Protein AF-A0A372BUH5-F1 (afdb_monomer_lite)

Sequence (187 aa):
MPCPPETGTDQNAARAELDAQACTDIGAAVALDQISIGGGPAGEFPPGCYSSSGAMTITANTTVTLRGDGVFIFRPAGALDPAAGSSVVAADGACTDNVFWTPGGGTTIGANAAFIGTVFRGTAAGLSITLGDSATLEGRALAFGSTVTTANNAITVPDACPEATGTIIVEKQTLPGGSLQSFGFTG

pLDDT: mean 89.59, std 14.49, range [44.59, 98.81]

Radius of gyration: 20.3 Å; chains: 1; bounding box: 71×33×39 Å

Structure (mmCIF, N/CA/C/O backbone):
data_AF-A0A372BUH5-F1
#
_entry.id   AF-A0A372BUH5-F1
#
loop_
_atom_site.group_PDB
_atom_site.id
_atom_site.type_symbol
_atom_site.label_atom_id
_atom_site.label_alt_id
_atom_site.label_comp_id
_atom_site.label_asym_id
_atom_site.label_entity_id
_atom_site.label_seq_id
_atom_site.pdbx_PDB_ins_code
_atom_site.Cartn_x
_atom_site.Cartn_y
_atom_site.Cartn_z
_atom_site.occupancy
_atom_site.B_iso_or_equiv
_atom_site.auth_seq_id
_atom_site.auth_comp_id
_atom_site.auth_asym_id
_atom_site.auth_atom_id
_atom_site.pdbx_PDB_model_num
ATOM 1 N N . MET A 1 1 ? 10.817 -19.003 -20.049 1.00 49.97 1 MET A N 1
ATOM 2 C CA . MET A 1 1 ? 9.656 -18.622 -20.876 1.00 49.97 1 MET A CA 1
ATOM 3 C C . MET A 1 1 ? 9.266 -17.217 -20.453 1.00 49.97 1 MET A C 1
ATOM 5 O O . MET A 1 1 ? 8.994 -17.060 -19.268 1.00 49.97 1 MET A O 1
ATOM 9 N N . PRO A 1 2 ? 9.353 -16.192 -21.319 1.00 62.31 2 PRO A N 1
ATOM 10 C CA . PRO A 1 2 ? 8.767 -14.893 -20.995 1.00 62.31 2 PRO A CA 1
ATOM 11 C C . PRO A 1 2 ? 7.271 -15.090 -20.712 1.00 62.31 2 PRO A C 1
ATOM 13 O O . PRO A 1 2 ? 6.636 -15.942 -21.335 1.00 62.31 2 PRO A O 1
ATOM 16 N N . CYS A 1 3 ? 6.738 -14.381 -19.721 1.00 60.78 3 CYS A N 1
ATOM 17 C CA . CYS A 1 3 ? 5.314 -14.413 -19.402 1.00 60.78 3 CYS A CA 1
ATOM 18 C C . CYS A 1 3 ? 4.478 -14.019 -20.636 1.00 60.78 3 CYS A C 1
ATOM 20 O O . CYS A 1 3 ? 4.940 -13.190 -21.429 1.00 60.78 3 CYS A O 1
ATOM 22 N N . PRO A 1 4 ? 3.279 -14.607 -20.827 1.00 73.25 4 PRO A N 1
ATOM 23 C CA . PRO A 1 4 ? 2.404 -14.227 -21.928 1.00 73.25 4 PRO A CA 1
ATOM 24 C C . PRO A 1 4 ? 2.141 -12.713 -21.892 1.00 73.25 4 PRO A C 1
ATOM 26 O O . PRO A 1 4 ? 1.920 -12.174 -20.798 1.00 73.25 4 PRO A O 1
ATOM 29 N N . PRO A 1 5 ? 2.202 -12.014 -23.038 1.00 68.00 5 PRO A N 1
ATOM 30 C CA . PRO A 1 5 ? 2.033 -10.563 -23.101 1.00 68.00 5 PRO A CA 1
ATOM 31 C C . PRO A 1 5 ? 0.684 -10.094 -22.538 1.00 68.00 5 PRO A C 1
ATOM 33 O O . PRO A 1 5 ? 0.599 -8.975 -22.033 1.00 68.00 5 PRO A O 1
ATOM 36 N N . GLU A 1 6 ? -0.336 -10.956 -22.551 1.00 77.06 6 GLU A N 1
ATOM 37 C CA . GLU A 1 6 ? -1.649 -10.708 -21.953 1.00 77.06 6 GLU A CA 1
ATOM 38 C C . GLU A 1 6 ? -1.546 -10.378 -20.454 1.00 77.06 6 GLU A C 1
ATOM 40 O O . GLU A 1 6 ? -2.213 -9.463 -19.989 1.00 77.06 6 GLU A O 1
ATOM 45 N N . THR A 1 7 ? -0.601 -10.985 -19.724 1.00 79.06 7 THR A N 1
ATOM 46 C CA . THR A 1 7 ? -0.398 -10.758 -18.276 1.00 79.06 7 THR A CA 1
ATOM 47 C C . THR A 1 7 ? -0.146 -9.285 -17.939 1.00 79.06 7 THR A C 1
ATOM 49 O O . THR A 1 7 ? -0.618 -8.772 -16.925 1.00 79.06 7 THR A O 1
ATOM 52 N N . GLY A 1 8 ? 0.629 -8.591 -18.778 1.00 83.19 8 GLY A N 1
ATOM 53 C CA . GLY A 1 8 ? 0.917 -7.172 -18.583 1.00 83.19 8 GLY A CA 1
ATOM 54 C C . GLY A 1 8 ? -0.291 -6.298 -18.890 1.00 83.19 8 GLY A C 1
ATOM 55 O O . GLY A 1 8 ? -0.560 -5.339 -18.168 1.00 83.19 8 GLY A O 1
ATOM 56 N N . THR A 1 9 ? -1.031 -6.651 -19.940 1.00 87.12 9 THR A N 1
ATOM 57 C CA . THR A 1 9 ? -2.282 -5.986 -20.316 1.00 87.12 9 THR A CA 1
ATOM 58 C C . THR A 1 9 ? -3.322 -6.118 -19.208 1.00 87.12 9 THR A C 1
ATOM 60 O O . THR A 1 9 ? -3.882 -5.107 -18.794 1.00 87.12 9 THR A O 1
ATOM 63 N N . ASP A 1 10 ? -3.505 -7.321 -18.666 1.00 88.94 10 ASP A N 1
ATOM 64 C CA . ASP A 1 10 ? -4.479 -7.612 -17.614 1.00 88.94 10 ASP A CA 1
ATOM 65 C C . ASP A 1 10 ? -4.137 -6.879 -16.313 1.00 88.94 10 ASP A C 1
ATOM 67 O O . ASP A 1 10 ? -5.001 -6.243 -15.712 1.00 88.94 10 ASP A O 1
ATOM 71 N N . GLN A 1 11 ? -2.859 -6.880 -15.907 1.00 91.06 11 GLN A N 1
ATOM 72 C CA . GLN A 1 11 ? -2.413 -6.115 -14.740 1.00 91.06 11 GLN A CA 1
ATOM 73 C C . GLN A 1 11 ? -2.692 -4.614 -14.913 1.00 91.06 11 GLN A C 1
ATOM 75 O O . GLN A 1 11 ? -3.145 -3.955 -13.976 1.00 91.06 11 GLN A O 1
ATOM 80 N N . ASN A 1 12 ? -2.415 -4.062 -16.098 1.00 90.12 12 ASN A N 1
ATOM 81 C CA . ASN A 1 12 ? -2.640 -2.646 -16.377 1.00 90.12 12 ASN A CA 1
ATOM 82 C C . ASN A 1 12 ? -4.136 -2.304 -16.427 1.00 90.12 12 ASN A C 1
ATOM 84 O O . ASN A 1 12 ? -4.523 -1.249 -15.931 1.00 90.12 12 ASN A O 1
ATOM 88 N N . ALA A 1 13 ? -4.969 -3.187 -16.982 1.00 91.62 13 ALA A N 1
ATOM 89 C CA . ALA A 1 13 ? -6.418 -3.022 -17.006 1.00 91.62 13 ALA A CA 1
ATOM 90 C C . ALA A 1 13 ? -7.000 -3.046 -15.585 1.00 91.62 13 ALA A C 1
ATOM 92 O O . ALA A 1 13 ? -7.688 -2.110 -15.193 1.00 91.62 13 ALA A O 1
ATOM 93 N N . ALA A 1 14 ? -6.635 -4.043 -14.773 1.00 92.62 14 ALA A N 1
ATOM 94 C CA . ALA A 1 14 ? -7.068 -4.128 -13.378 1.00 92.62 14 ALA A CA 1
ATOM 95 C C . ALA A 1 14 ? -6.643 -2.893 -12.566 1.00 92.62 14 ALA A C 1
ATOM 97 O O . ALA A 1 14 ? -7.426 -2.342 -11.793 1.00 92.62 14 ALA A O 1
ATOM 98 N N . ARG A 1 15 ? -5.413 -2.410 -12.779 1.00 94.25 15 ARG A N 1
ATOM 99 C CA . ARG A 1 15 ? -4.930 -1.171 -12.166 1.00 94.25 15 ARG A CA 1
ATOM 100 C C . ARG A 1 15 ? -5.759 0.042 -12.597 1.00 94.25 15 ARG A C 1
ATOM 102 O O . ARG A 1 15 ? -6.101 0.855 -11.746 1.00 94.25 15 ARG A O 1
ATOM 109 N N . ALA A 1 16 ? -6.086 0.160 -13.882 1.00 93.31 16 ALA A N 1
ATOM 110 C CA . ALA A 1 16 ? -6.883 1.269 -14.398 1.00 93.31 16 ALA A CA 1
ATOM 111 C C . ALA A 1 16 ? -8.296 1.306 -13.787 1.00 93.31 16 ALA A C 1
ATOM 113 O O . ALA A 1 16 ? -8.771 2.387 -13.449 1.00 93.31 16 ALA A O 1
ATOM 114 N N . GLU A 1 17 ? -8.931 0.150 -13.573 1.00 94.69 17 GLU A N 1
ATOM 115 C CA . GLU A 1 17 ? -10.240 0.059 -12.905 1.00 94.69 17 GLU A CA 1
ATOM 116 C C . GLU A 1 17 ? -10.188 0.531 -11.440 1.00 94.69 17 GLU A C 1
ATOM 118 O O . GLU A 1 17 ? -11.079 1.250 -10.975 1.00 94.69 17 GLU A O 1
ATOM 123 N N . LEU A 1 18 ? -9.119 0.185 -10.713 1.00 94.88 18 LEU A N 1
ATOM 124 C CA . LEU A 1 18 ? -8.878 0.674 -9.347 1.00 94.88 18 LEU A CA 1
ATOM 125 C C . LEU A 1 18 ? -8.574 2.183 -9.331 1.00 94.88 18 LEU A C 1
ATOM 127 O O . LEU A 1 18 ? -9.070 2.922 -8.478 1.00 94.88 18 LEU A O 1
ATOM 131 N N . ASP A 1 19 ? -7.795 2.664 -10.301 1.00 93.38 19 ASP A N 1
ATOM 132 C CA . ASP A 1 19 ? -7.439 4.078 -10.443 1.00 93.38 19 ASP A CA 1
ATOM 133 C C . ASP A 1 19 ? -8.626 4.947 -10.916 1.00 93.38 19 ASP A C 1
ATOM 135 O O . ASP A 1 19 ? -8.632 6.160 -10.696 1.00 93.38 19 ASP A O 1
ATOM 139 N N . ALA A 1 20 ? -9.665 4.347 -11.500 1.00 93.56 20 ALA A N 1
ATOM 140 C CA . ALA A 1 20 ? -10.900 5.032 -11.879 1.00 93.56 20 ALA A CA 1
ATOM 141 C C . ALA A 1 20 ? -11.854 5.277 -10.696 1.00 93.56 20 ALA A C 1
ATOM 143 O O . ALA A 1 20 ? -12.772 6.094 -10.807 1.00 93.56 20 ALA A O 1
ATOM 144 N N . GLN A 1 21 ? -11.646 4.610 -9.554 1.00 94.31 21 GLN A N 1
ATOM 145 C CA . GLN A 1 21 ? -12.500 4.792 -8.382 1.00 94.31 21 GLN A CA 1
ATOM 146 C C . GLN A 1 21 ? -12.361 6.208 -7.806 1.00 94.31 21 GLN A C 1
ATOM 148 O O . GLN A 1 21 ? -11.267 6.788 -7.750 1.00 94.31 21 GLN A O 1
ATOM 153 N N . ALA A 1 22 ? -13.489 6.760 -7.351 1.00 95.19 22 ALA A N 1
ATOM 154 C CA . ALA A 1 22 ? -13.515 8.009 -6.604 1.00 95.19 22 ALA A CA 1
ATOM 155 C C . ALA A 1 22 ? -12.947 7.772 -5.200 1.00 95.19 22 ALA A C 1
ATOM 157 O O . ALA A 1 22 ? -13.425 6.903 -4.472 1.00 95.19 22 ALA A O 1
ATOM 15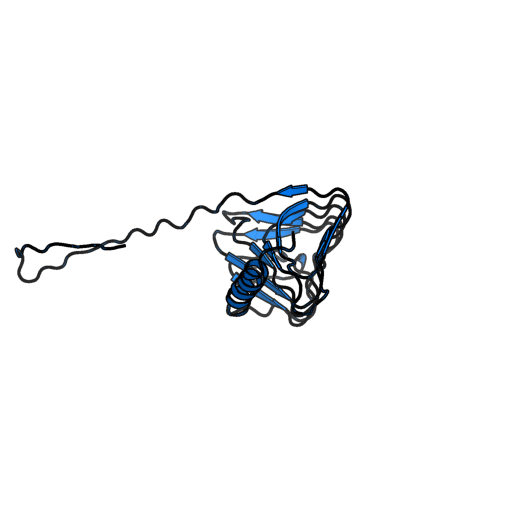8 N N . CYS A 1 23 ? -11.930 8.546 -4.823 1.00 96.38 23 CYS A N 1
ATOM 159 C CA . CYS A 1 23 ? -11.198 8.348 -3.575 1.00 96.38 23 CYS A CA 1
ATOM 160 C C . CYS A 1 23 ? -11.286 9.575 -2.679 1.00 96.38 23 CYS A C 1
ATOM 162 O O . CYS A 1 23 ? -11.339 10.713 -3.147 1.00 96.38 23 CYS A O 1
ATOM 164 N N . THR A 1 24 ? -11.267 9.320 -1.378 1.00 97.88 24 THR A N 1
ATOM 165 C CA . THR A 1 24 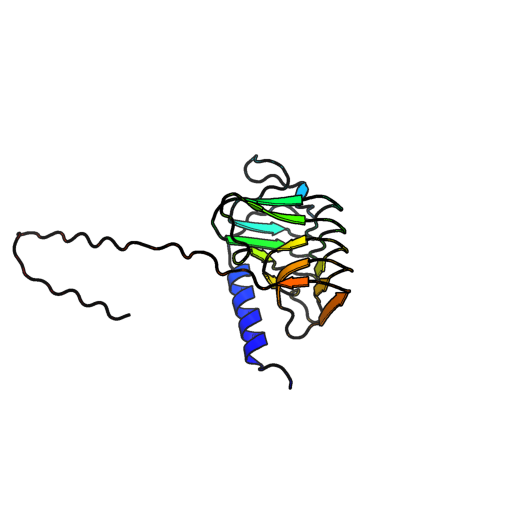? -11.114 10.349 -0.356 1.00 97.88 24 THR A CA 1
ATOM 166 C C . THR A 1 24 ? -9.647 10.767 -0.315 1.00 97.88 24 THR A C 1
ATOM 168 O O . THR A 1 24 ? -8.775 9.921 -0.111 1.00 97.88 24 THR A O 1
ATOM 171 N N . ASP A 1 25 ? -9.364 12.055 -0.515 1.00 97.38 25 ASP A N 1
ATOM 172 C CA . ASP A 1 25 ? -8.019 12.602 -0.315 1.00 97.38 25 ASP A CA 1
ATOM 173 C C . ASP A 1 25 ? -7.695 12.636 1.183 1.00 97.38 25 ASP A C 1
ATOM 175 O O . ASP A 1 25 ? -8.406 13.270 1.966 1.00 97.38 25 ASP A O 1
ATOM 179 N N . ILE A 1 26 ? -6.638 11.926 1.576 1.00 98.00 26 ILE A N 1
ATOM 180 C CA . ILE A 1 26 ? -6.169 11.840 2.963 1.00 98.00 26 ILE A CA 1
ATOM 181 C C . ILE A 1 26 ? -4.912 12.684 3.219 1.00 98.00 26 ILE A C 1
ATOM 183 O O . ILE A 1 26 ? -4.408 12.693 4.341 1.00 98.00 26 ILE A O 1
ATOM 187 N N . GLY A 1 27 ? -4.415 13.417 2.215 1.00 97.56 27 GLY A N 1
ATOM 188 C CA . GLY A 1 27 ? -3.304 14.359 2.340 1.00 97.56 27 GLY A CA 1
ATOM 189 C C . GLY A 1 27 ? -2.181 14.148 1.320 1.00 97.56 27 GLY A C 1
ATOM 190 O O . GLY A 1 27 ? -2.311 13.428 0.334 1.00 97.56 27 GLY A O 1
ATOM 191 N N . ALA A 1 28 ? -1.038 14.800 1.548 1.00 95.31 28 ALA A N 1
ATOM 192 C CA . ALA A 1 28 ? 0.126 14.692 0.665 1.00 95.31 28 ALA A CA 1
ATOM 193 C C . ALA A 1 28 ? 0.997 13.475 1.002 1.00 95.31 28 ALA A C 1
ATOM 195 O O . ALA A 1 28 ? 0.825 12.407 0.422 1.00 95.31 28 ALA A O 1
ATOM 196 N N . ALA A 1 29 ? 1.925 13.616 1.946 1.00 96.44 29 ALA A N 1
ATOM 197 C CA . ALA A 1 29 ? 2.659 12.490 2.511 1.00 96.44 29 ALA A CA 1
ATOM 198 C C . ALA A 1 29 ? 2.000 12.097 3.833 1.00 96.44 29 ALA A C 1
ATOM 200 O O . ALA A 1 29 ? 1.863 12.943 4.718 1.00 96.44 29 ALA A O 1
ATOM 201 N N . VAL A 1 30 ? 1.570 10.843 3.951 1.00 98.19 30 VAL A N 1
ATOM 202 C CA . VAL A 1 30 ? 0.749 10.390 5.080 1.00 98.19 30 VAL A CA 1
ATOM 203 C C . VAL A 1 30 ? 1.320 9.131 5.719 1.00 98.19 30 VAL A C 1
ATOM 205 O O . VAL A 1 30 ? 1.759 8.210 5.030 1.00 98.19 30 VAL A O 1
ATOM 208 N N . ALA A 1 31 ? 1.278 9.089 7.048 1.00 98.56 31 ALA A N 1
ATOM 209 C CA . ALA A 1 31 ? 1.426 7.865 7.821 1.00 98.56 31 ALA A CA 1
ATOM 210 C C . ALA A 1 31 ? 0.019 7.351 8.131 1.00 98.56 31 ALA A C 1
ATOM 212 O O . ALA A 1 31 ? -0.730 8.019 8.842 1.00 98.56 31 ALA A O 1
ATOM 213 N N . LEU A 1 32 ? -0.366 6.213 7.551 1.00 98.56 32 LEU A N 1
ATOM 214 C CA . LEU A 1 32 ? -1.737 5.699 7.615 1.00 98.56 32 LEU A CA 1
ATOM 215 C C . LEU A 1 32 ? -2.196 5.457 9.058 1.00 98.56 32 LEU A C 1
ATOM 217 O O . LEU A 1 32 ? -3.351 5.714 9.374 1.00 98.56 32 LEU A O 1
ATOM 221 N N . ASP A 1 33 ? -1.284 5.067 9.951 1.00 98.50 33 ASP A N 1
ATOM 222 C CA . ASP A 1 33 ? -1.540 4.887 11.385 1.00 98.50 33 ASP A CA 1
ATOM 223 C C . ASP A 1 33 ? -1.895 6.190 12.132 1.00 98.50 33 ASP A C 1
ATOM 225 O O . ASP A 1 33 ? -2.369 6.145 13.263 1.00 98.50 33 ASP A O 1
ATOM 229 N N . GLN A 1 34 ? -1.700 7.351 11.502 1.00 98.06 34 GLN A N 1
ATOM 230 C CA . GLN A 1 34 ? -2.031 8.672 12.048 1.00 98.06 34 GLN A CA 1
ATOM 231 C C . GLN A 1 34 ? -3.269 9.299 11.386 1.00 98.06 34 GLN A C 1
ATOM 233 O O . GLN A 1 34 ? -3.687 10.394 11.765 1.00 98.06 34 GLN A O 1
ATOM 238 N N . ILE A 1 35 ? -3.862 8.635 10.389 1.00 98.25 35 ILE A N 1
ATOM 239 C CA . ILE A 1 35 ? -5.026 9.144 9.659 1.00 98.25 35 ILE A CA 1
ATOM 240 C C . ILE A 1 35 ? -6.314 8.718 10.355 1.00 98.25 35 ILE A C 1
ATOM 242 O O . ILE A 1 35 ? -6.499 7.546 10.665 1.00 98.25 35 ILE A O 1
ATOM 246 N N . SER A 1 36 ? -7.219 9.677 10.553 1.00 97.19 36 SER A N 1
ATOM 247 C CA . SER A 1 36 ? -8.583 9.453 11.035 1.00 97.19 36 SER A CA 1
ATOM 248 C C . SER A 1 36 ? -9.574 9.679 9.895 1.00 97.19 36 SER A C 1
ATOM 250 O O . SER A 1 36 ? -9.572 10.737 9.260 1.00 97.19 36 SER A O 1
ATOM 252 N N . ILE A 1 37 ? -10.438 8.695 9.648 1.00 96.50 37 ILE A N 1
ATOM 253 C CA . ILE A 1 37 ? -11.504 8.772 8.646 1.00 96.50 37 ILE A CA 1
ATOM 254 C C . ILE A 1 37 ? -12.836 9.029 9.349 1.00 96.50 37 ILE A C 1
ATOM 256 O O . ILE A 1 37 ? -13.218 8.300 10.261 1.00 96.50 37 ILE A O 1
ATOM 260 N N . GLY A 1 38 ? -13.552 10.082 8.944 1.00 91.38 38 GLY A N 1
ATOM 261 C CA . GLY A 1 38 ? -14.892 10.381 9.469 1.00 91.38 38 GLY A CA 1
ATOM 262 C C . GLY A 1 38 ? -14.952 10.647 10.981 1.00 91.38 38 GLY A C 1
ATOM 263 O O . GLY A 1 38 ? -16.013 10.493 11.577 1.00 91.38 38 GLY A O 1
ATOM 264 N N . GLY A 1 39 ? -13.829 11.019 11.608 1.00 90.50 39 GLY A N 1
ATOM 265 C CA . GLY A 1 39 ? -13.726 11.195 13.061 1.00 90.50 39 GLY A CA 1
ATOM 266 C C . GLY A 1 39 ? -13.538 9.894 13.852 1.00 90.50 39 GLY A C 1
ATOM 267 O O . GLY A 1 39 ? -13.631 9.921 15.078 1.00 90.50 39 GLY A O 1
ATOM 268 N N . GLY A 1 40 ? -13.282 8.768 13.177 1.00 91.62 40 GLY A N 1
ATOM 269 C CA . GLY A 1 40 ? -12.911 7.503 13.810 1.00 91.62 40 GLY A CA 1
ATOM 270 C C . GLY A 1 40 ? -11.495 7.512 14.408 1.00 91.62 40 GLY A C 1
ATOM 271 O O . GLY A 1 40 ? -10.769 8.505 14.283 1.00 91.62 40 GLY A O 1
ATOM 272 N N . PRO A 1 41 ? -11.072 6.420 15.065 1.00 95.94 41 PRO A N 1
ATOM 273 C CA . PRO A 1 41 ? -9.713 6.295 15.586 1.00 95.94 41 PRO A CA 1
ATOM 274 C C . PRO A 1 41 ? -8.658 6.444 14.481 1.00 95.94 41 PRO A C 1
ATOM 276 O O . PRO A 1 41 ? -8.893 6.090 13.326 1.00 95.94 41 PRO A O 1
ATOM 279 N N . ALA A 1 42 ? -7.486 6.975 14.834 1.00 97.81 42 ALA A N 1
ATOM 280 C CA . ALA A 1 42 ? -6.367 7.036 13.901 1.00 97.81 42 ALA A CA 1
ATOM 281 C C . ALA A 1 42 ? -5.871 5.621 13.557 1.00 97.81 42 ALA A C 1
ATOM 283 O O . ALA A 1 42 ? -5.819 4.757 14.434 1.00 97.81 42 ALA A O 1
ATOM 284 N N . GLY A 1 43 ? -5.520 5.386 12.292 1.00 97.88 43 GLY A N 1
ATOM 285 C CA . GLY A 1 43 ? -5.061 4.079 11.820 1.00 97.88 43 GLY A CA 1
ATOM 286 C C . GLY A 1 43 ? -6.176 3.072 11.560 1.00 97.88 43 GLY A C 1
ATOM 287 O O . GLY A 1 43 ? -5.878 1.919 11.250 1.00 97.88 43 GLY A O 1
ATOM 288 N N . GLU A 1 44 ? -7.441 3.484 11.649 1.00 98.06 44 GLU A N 1
ATOM 289 C CA . GLU A 1 44 ? -8.585 2.649 11.297 1.00 98.06 44 GLU A CA 1
ATOM 290 C C . GLU A 1 44 ? -9.262 3.152 10.023 1.00 98.06 44 GLU A C 1
ATOM 292 O O . GLU A 1 44 ? -9.640 4.321 9.908 1.00 98.06 44 GLU A O 1
ATOM 297 N N . PHE A 1 45 ? -9.435 2.242 9.067 1.00 98.38 45 PHE A N 1
ATOM 298 C CA . PHE A 1 45 ? -10.038 2.536 7.775 1.00 98.38 45 PHE A CA 1
ATOM 299 C C . PHE A 1 45 ? -11.296 1.682 7.589 1.00 98.38 45 PHE A C 1
ATOM 301 O O . PHE A 1 45 ? -11.199 0.454 7.662 1.00 98.38 45 PHE A O 1
ATOM 308 N N . PRO A 1 46 ? -12.471 2.297 7.357 1.00 97.56 46 PRO A N 1
ATOM 309 C CA . PRO A 1 46 ? -13.629 1.587 6.823 1.00 97.56 46 PRO A CA 1
ATOM 310 C C . PRO A 1 46 ? -13.413 1.216 5.339 1.00 97.56 46 PRO A C 1
ATOM 312 O O . PRO A 1 46 ? -12.407 1.617 4.748 1.00 97.56 46 PRO A O 1
ATOM 315 N N . PRO A 1 47 ? -14.324 0.458 4.702 1.00 97.25 47 PRO A N 1
ATOM 316 C CA . PRO A 1 47 ? -14.215 0.161 3.280 1.00 97.25 47 PRO A CA 1
ATOM 317 C C . PRO A 1 47 ? -14.331 1.445 2.452 1.00 97.25 47 PRO A C 1
ATOM 319 O O . PRO A 1 47 ? -15.151 2.321 2.742 1.00 97.25 47 PRO A O 1
ATOM 322 N N . GLY A 1 48 ? -13.519 1.560 1.406 1.00 97.12 48 GLY A N 1
ATOM 323 C CA . GLY A 1 48 ? -13.480 2.731 0.540 1.00 97.12 48 GLY A CA 1
ATOM 324 C C . GLY A 1 48 ? -12.178 2.871 -0.242 1.00 97.12 48 GLY A C 1
ATOM 325 O O . GLY A 1 48 ? -11.257 2.061 -0.122 1.00 97.12 48 GLY A O 1
ATOM 326 N N . CYS A 1 49 ? -12.103 3.933 -1.048 1.00 98.19 49 CYS A N 1
ATOM 327 C CA . CYS A 1 49 ? -10.866 4.339 -1.706 1.00 98.19 49 CYS A CA 1
ATOM 328 C C . CYS A 1 49 ? -10.241 5.566 -1.031 1.00 98.19 49 CYS A C 1
ATOM 330 O O . CYS A 1 49 ? -10.916 6.573 -0.798 1.00 98.19 49 CYS A O 1
ATOM 332 N N . TYR A 1 50 ? -8.934 5.502 -0.790 1.00 98.50 50 TYR A N 1
ATOM 333 C CA . TYR A 1 50 ? -8.123 6.520 -0.135 1.00 98.50 50 TYR A CA 1
ATOM 334 C C . TYR A 1 50 ? -6.946 6.900 -1.022 1.00 98.50 50 TYR A C 1
ATOM 336 O O . TYR A 1 50 ? -6.145 6.049 -1.406 1.00 98.50 50 TYR A O 1
ATOM 344 N N . SER A 1 51 ? -6.815 8.183 -1.340 1.00 98.25 51 SER A N 1
ATOM 345 C CA . SER A 1 51 ? -5.719 8.695 -2.162 1.00 98.25 51 SER A CA 1
ATOM 346 C C . SER A 1 51 ? -4.861 9.683 -1.395 1.00 98.25 51 SER A C 1
ATOM 348 O O . SER A 1 51 ? -5.379 10.452 -0.591 1.00 98.25 51 SER A O 1
ATOM 350 N N . SER A 1 52 ? -3.567 9.711 -1.696 1.00 98.31 52 SER A N 1
ATOM 351 C CA . SER A 1 52 ? -2.672 10.774 -1.244 1.00 98.31 52 SER A CA 1
ATOM 352 C C . SER A 1 52 ? -1.905 11.357 -2.427 1.00 98.31 52 SER A C 1
ATOM 354 O O . SER A 1 52 ? -1.563 10.646 -3.373 1.00 98.31 52 SER A O 1
ATOM 356 N N . SER A 1 53 ? -1.617 12.658 -2.397 1.00 97.94 53 SER A N 1
ATOM 357 C CA . SER A 1 53 ? -0.841 13.325 -3.461 1.00 97.94 53 SER A CA 1
ATOM 358 C C . SER A 1 53 ? 0.675 13.083 -3.366 1.00 97.94 53 SER A C 1
ATOM 360 O O . SER A 1 53 ? 1.429 13.494 -4.245 1.00 97.94 53 SER A O 1
ATOM 362 N N . GLY A 1 54 ? 1.130 12.379 -2.330 1.00 97.69 54 GLY A N 1
ATOM 363 C CA . GLY A 1 54 ? 2.513 11.970 -2.090 1.00 97.69 54 GLY A CA 1
ATOM 364 C C . GLY A 1 54 ? 2.604 10.517 -1.617 1.00 97.69 54 GLY A C 1
ATOM 365 O O . GLY A 1 54 ? 1.811 9.672 -2.027 1.00 97.69 54 GLY A O 1
ATOM 366 N N . ALA A 1 55 ? 3.608 10.206 -0.797 1.00 98.19 55 ALA A N 1
ATOM 367 C CA . ALA A 1 55 ? 3.848 8.844 -0.320 1.00 98.19 55 ALA A CA 1
ATOM 368 C C . ALA A 1 55 ? 2.869 8.417 0.789 1.00 98.19 55 ALA A C 1
ATOM 370 O O . ALA A 1 55 ? 2.386 9.250 1.560 1.00 98.19 55 ALA A O 1
ATOM 371 N N . MET A 1 56 ? 2.631 7.110 0.892 1.00 98.69 56 MET A N 1
ATOM 372 C CA . MET A 1 56 ? 1.986 6.475 2.044 1.00 98.69 56 MET A CA 1
ATOM 373 C C . MET A 1 56 ? 3.007 5.621 2.792 1.00 98.69 56 MET A C 1
ATOM 375 O O . MET A 1 56 ? 3.773 4.872 2.188 1.00 98.69 56 MET A O 1
ATOM 379 N N . THR A 1 57 ? 2.990 5.706 4.116 1.00 98.75 57 THR A N 1
ATOM 380 C CA . THR A 1 57 ? 3.782 4.855 5.008 1.00 98.75 57 THR A CA 1
ATOM 381 C C . THR A 1 57 ? 2.916 4.334 6.152 1.00 98.75 57 THR A C 1
ATOM 383 O O . THR A 1 57 ? 1.789 4.787 6.356 1.00 98.75 57 THR A O 1
ATOM 386 N N . ILE A 1 58 ? 3.455 3.378 6.897 1.00 98.75 58 ILE A N 1
ATOM 387 C CA . ILE A 1 58 ? 2.959 2.945 8.201 1.00 98.75 58 ILE A CA 1
ATOM 388 C C . ILE A 1 58 ? 4.159 3.023 9.130 1.00 98.75 58 ILE A C 1
ATOM 390 O O . ILE A 1 58 ? 5.222 2.494 8.797 1.00 98.75 58 ILE A O 1
ATOM 394 N N . THR A 1 59 ? 4.012 3.711 10.257 1.00 98.69 59 THR A N 1
ATOM 395 C CA . THR A 1 59 ? 5.105 3.901 11.215 1.00 98.69 59 THR A CA 1
ATOM 396 C C . THR A 1 59 ? 5.660 2.556 11.710 1.00 98.69 59 THR A C 1
ATOM 398 O O . THR A 1 59 ? 4.971 1.537 11.766 1.00 98.69 59 THR A O 1
ATOM 401 N N . ALA A 1 60 ? 6.951 2.519 12.050 1.00 98.56 60 ALA A N 1
ATOM 402 C CA . ALA A 1 60 ? 7.597 1.288 12.500 1.00 98.56 60 ALA A CA 1
ATOM 403 C C . ALA A 1 60 ? 6.925 0.742 13.768 1.00 98.56 60 ALA A C 1
ATOM 405 O O . ALA A 1 60 ? 6.706 1.487 14.723 1.00 98.56 60 ALA A O 1
ATOM 406 N N . ASN A 1 61 ? 6.658 -0.565 13.792 1.00 98.25 61 ASN A N 1
ATOM 407 C CA . ASN A 1 61 ? 5.973 -1.261 14.889 1.00 98.25 61 ASN A CA 1
ATOM 408 C C . ASN A 1 61 ? 4.566 -0.724 15.226 1.00 98.25 61 ASN A C 1
ATOM 410 O O . ASN A 1 61 ? 4.099 -0.912 16.350 1.00 98.25 61 ASN A O 1
ATOM 414 N N . THR A 1 62 ? 3.889 -0.053 14.288 1.00 98.69 62 THR A N 1
ATOM 415 C CA . THR A 1 62 ? 2.477 0.332 14.439 1.00 98.69 62 THR A CA 1
ATOM 416 C C . THR A 1 62 ? 1.570 -0.512 13.549 1.00 98.69 62 THR A C 1
ATOM 418 O O . THR A 1 62 ? 2.025 -1.304 12.720 1.00 98.69 62 THR A O 1
ATOM 421 N N . THR A 1 63 ? 0.261 -0.392 13.761 1.00 98.56 63 THR A N 1
ATOM 422 C CA . THR A 1 63 ? -0.744 -1.201 13.073 1.00 98.56 63 THR A CA 1
ATOM 423 C C . THR A 1 63 ? -1.799 -0.313 12.436 1.00 98.56 63 THR A C 1
ATOM 425 O O . THR A 1 63 ? -2.297 0.614 13.069 1.00 98.56 63 THR A O 1
ATOM 428 N N . VAL A 1 64 ? -2.157 -0.639 11.198 1.00 98.69 64 VAL A N 1
ATOM 429 C CA . VAL A 1 64 ? -3.339 -0.125 10.507 1.00 98.69 64 VAL A CA 1
ATOM 430 C C . VAL A 1 64 ? -4.401 -1.218 10.497 1.00 98.69 64 VAL A C 1
ATOM 432 O O . VAL A 1 64 ? -4.107 -2.367 10.169 1.00 98.69 64 VAL A O 1
ATOM 435 N N . THR A 1 65 ? -5.634 -0.869 10.850 1.00 98.62 65 THR A N 1
ATOM 436 C CA . THR A 1 65 ? -6.763 -1.803 10.893 1.00 98.62 65 THR A CA 1
ATOM 437 C C . THR A 1 65 ? -7.763 -1.463 9.796 1.00 98.62 65 THR A C 1
ATOM 439 O O . THR A 1 65 ? -8.281 -0.348 9.741 1.00 98.62 65 THR A O 1
ATOM 442 N N . LEU A 1 66 ? -8.059 -2.436 8.940 1.00 98.38 66 LEU A N 1
ATOM 443 C CA . LEU A 1 66 ? -9.135 -2.380 7.956 1.00 98.38 66 LEU A CA 1
ATOM 444 C C . LEU A 1 66 ? -10.377 -3.010 8.584 1.00 98.38 66 LEU A C 1
ATOM 446 O O . LEU A 1 66 ? -10.331 -4.172 8.990 1.00 98.38 66 LEU A O 1
ATOM 450 N N . ARG A 1 67 ? -11.463 -2.247 8.718 1.00 95.69 67 ARG A N 1
ATOM 451 C CA . ARG A 1 67 ? -12.683 -2.693 9.407 1.00 95.69 67 ARG A CA 1
ATOM 452 C C . ARG A 1 67 ? -13.870 -2.742 8.467 1.00 95.69 67 ARG A C 1
ATOM 454 O O . ARG A 1 67 ? -14.095 -1.794 7.724 1.00 95.69 67 ARG A O 1
ATOM 461 N N . GLY A 1 68 ? -14.684 -3.782 8.609 1.00 94.19 68 GLY A N 1
ATOM 462 C CA . GLY A 1 68 ? -15.949 -3.917 7.896 1.00 94.19 68 GLY A CA 1
ATOM 463 C C . GLY A 1 68 ? -15.818 -4.654 6.569 1.00 94.19 68 GLY A C 1
ATOM 464 O O . GLY A 1 68 ? -14.772 -4.637 5.924 1.00 94.19 68 GLY A O 1
ATOM 465 N N . ASP A 1 69 ? -16.906 -5.298 6.166 1.00 92.88 69 ASP A N 1
ATOM 466 C CA . ASP A 1 69 ? -17.001 -5.963 4.870 1.00 92.88 69 ASP A CA 1
ATOM 467 C C . ASP A 1 69 ? -17.045 -4.940 3.725 1.00 92.88 69 ASP A C 1
ATOM 469 O O . ASP A 1 69 ? -17.790 -3.957 3.771 1.00 92.88 69 ASP A O 1
ATOM 473 N N . GLY A 1 70 ? -16.232 -5.170 2.699 1.00 93.06 70 GLY A N 1
ATOM 474 C CA . GLY A 1 70 ? -16.138 -4.308 1.529 1.00 93.06 70 GLY A CA 1
ATOM 475 C C . GLY A 1 70 ? -14.741 -4.263 0.918 1.00 93.06 70 GLY A C 1
ATOM 476 O O . GLY A 1 70 ? -13.873 -5.081 1.220 1.00 93.06 70 GLY A O 1
ATOM 477 N N . VAL A 1 71 ? -14.552 -3.298 0.016 1.00 95.75 71 VAL A N 1
ATOM 478 C CA . VAL A 1 71 ? -13.324 -3.112 -0.766 1.00 95.75 71 VAL A CA 1
ATOM 479 C C . VAL A 1 71 ? -12.497 -1.963 -0.203 1.00 95.75 71 VAL A C 1
ATOM 481 O O . VAL A 1 71 ? -13.029 -0.892 0.083 1.00 95.75 71 VAL A O 1
ATOM 484 N N . PHE A 1 72 ? -11.187 -2.174 -0.093 1.00 98.31 72 PHE A N 1
ATOM 485 C CA . PHE A 1 72 ? -10.223 -1.188 0.385 1.00 98.31 72 PHE A CA 1
ATOM 486 C C . PHE A 1 72 ? -9.222 -0.883 -0.723 1.00 98.31 72 PHE A C 1
ATOM 488 O O . PHE A 1 72 ? -8.537 -1.783 -1.204 1.00 98.31 72 PHE A O 1
ATOM 495 N N . ILE A 1 73 ? -9.114 0.380 -1.128 1.00 98.62 73 ILE A N 1
ATOM 496 C CA . ILE A 1 73 ? -8.183 0.811 -2.177 1.00 98.62 73 ILE A CA 1
ATOM 497 C C . ILE A 1 73 ? -7.322 1.940 -1.630 1.00 98.62 73 ILE A C 1
ATOM 499 O O . ILE A 1 73 ? -7.835 2.974 -1.213 1.00 98.62 73 ILE A O 1
ATOM 503 N N . PHE A 1 74 ? -6.007 1.768 -1.680 1.00 98.69 74 PHE A N 1
ATOM 504 C CA . PHE A 1 74 ? -5.038 2.779 -1.272 1.00 98.69 74 PHE A CA 1
ATOM 505 C C . PHE A 1 74 ? -4.204 3.211 -2.474 1.00 98.69 74 PHE A C 1
ATOM 507 O O . PHE A 1 74 ? -3.512 2.394 -3.086 1.00 98.69 74 PHE A O 1
ATOM 514 N N . ARG A 1 75 ? -4.270 4.502 -2.813 1.00 98.12 75 ARG A N 1
ATOM 515 C CA . ARG A 1 75 ? -3.682 5.083 -4.026 1.00 98.12 75 ARG A CA 1
ATOM 516 C C . ARG A 1 75 ? -2.773 6.276 -3.706 1.00 98.12 75 ARG A C 1
ATOM 518 O O . ARG A 1 75 ? -3.188 7.428 -3.875 1.00 98.12 75 ARG A O 1
ATOM 525 N N . PRO A 1 76 ? -1.542 6.042 -3.222 1.00 98.12 76 PRO A N 1
ATOM 526 C CA . PRO A 1 76 ? -0.561 7.110 -3.114 1.00 98.12 76 PRO A CA 1
ATOM 527 C C . PRO A 1 76 ? -0.044 7.491 -4.498 1.00 98.12 76 PRO A C 1
ATOM 529 O O . PRO A 1 76 ? 0.346 6.623 -5.272 1.00 98.12 76 PRO A O 1
ATOM 532 N N . ALA A 1 77 ? 0.039 8.783 -4.807 1.00 97.44 77 ALA A N 1
ATOM 533 C CA . ALA A 1 77 ? 0.742 9.243 -6.006 1.00 97.44 77 ALA A CA 1
ATOM 534 C C . ALA A 1 77 ? 2.265 9.010 -5.900 1.00 97.44 77 ALA A C 1
ATOM 536 O O . ALA A 1 77 ? 2.954 8.903 -6.914 1.00 97.44 77 ALA A O 1
ATOM 537 N N . GLY A 1 78 ? 2.789 8.918 -4.673 1.00 97.31 78 GLY A N 1
ATOM 538 C CA . GLY A 1 78 ? 4.182 8.601 -4.371 1.00 97.31 78 GLY A CA 1
ATOM 539 C C . GLY A 1 78 ? 4.428 7.119 -4.080 1.00 97.31 78 GLY A C 1
ATOM 540 O O . GLY A 1 78 ? 3.694 6.236 -4.525 1.00 97.31 78 GLY A O 1
ATOM 541 N N . ALA A 1 79 ? 5.511 6.857 -3.349 1.00 97.94 79 ALA A N 1
ATOM 542 C CA . ALA A 1 79 ? 5.883 5.519 -2.910 1.00 97.94 79 ALA A CA 1
ATOM 543 C C . ALA A 1 79 ? 4.937 4.975 -1.826 1.00 97.94 79 ALA A C 1
ATOM 545 O O . ALA A 1 79 ? 4.245 5.734 -1.141 1.00 97.94 79 ALA A O 1
ATOM 546 N N . LEU A 1 80 ? 4.930 3.651 -1.685 1.00 98.56 80 LEU A N 1
ATOM 547 C CA . LEU A 1 80 ? 4.288 2.937 -0.586 1.00 98.56 80 LEU A CA 1
ATOM 548 C C . LEU A 1 80 ? 5.378 2.257 0.243 1.00 98.56 80 LEU A C 1
ATOM 550 O O . LEU A 1 80 ? 5.933 1.249 -0.187 1.00 98.56 80 LEU A O 1
ATOM 554 N N . ASP A 1 81 ? 5.671 2.797 1.420 1.00 98.25 81 ASP A N 1
ATOM 555 C CA . ASP A 1 81 ? 6.807 2.355 2.232 1.00 98.25 81 ASP A CA 1
ATOM 556 C C . ASP A 1 81 ? 6.386 2.071 3.686 1.00 98.25 81 ASP A C 1
ATOM 558 O O . ASP A 1 81 ? 6.731 2.842 4.588 1.00 98.25 81 ASP A O 1
ATOM 562 N N . PRO A 1 82 ? 5.591 1.017 3.963 1.00 98.50 82 PRO A N 1
ATOM 563 C CA . PRO A 1 82 ? 5.307 0.604 5.334 1.00 98.50 82 PRO A CA 1
ATOM 564 C C . PRO A 1 82 ? 6.607 0.185 6.034 1.00 98.50 82 PRO A C 1
ATOM 566 O O . PRO A 1 82 ? 7.377 -0.630 5.523 1.00 98.50 82 PRO A O 1
ATOM 569 N N . ALA A 1 83 ? 6.884 0.772 7.198 1.00 98.75 83 ALA A N 1
ATOM 570 C CA . ALA A 1 83 ? 8.164 0.625 7.879 1.00 98.75 83 ALA A CA 1
ATOM 571 C C . ALA A 1 83 ? 8.338 -0.760 8.529 1.00 98.75 83 ALA A C 1
ATOM 573 O O . ALA A 1 83 ? 7.417 -1.575 8.601 1.00 98.75 83 ALA A O 1
ATOM 574 N N . ALA A 1 84 ? 9.547 -1.037 9.024 1.00 98.69 84 ALA A N 1
ATOM 575 C CA . ALA A 1 84 ? 9.866 -2.308 9.669 1.00 98.69 84 ALA A CA 1
ATOM 576 C C . ALA A 1 84 ? 8.964 -2.588 10.887 1.00 98.69 84 ALA A C 1
ATOM 578 O O . ALA A 1 84 ? 8.667 -1.687 11.674 1.00 98.69 84 ALA A O 1
ATOM 579 N N . GLY A 1 85 ? 8.529 -3.841 11.026 1.00 98.50 85 GLY A N 1
ATOM 580 C CA . GLY A 1 85 ? 7.632 -4.291 12.095 1.00 98.50 85 GLY A CA 1
ATOM 581 C C . GLY A 1 85 ? 6.207 -3.728 12.030 1.00 98.50 85 GLY A C 1
ATOM 582 O O . GLY A 1 85 ? 5.416 -4.000 12.928 1.00 98.50 85 GLY A O 1
ATOM 583 N N . SER A 1 86 ? 5.864 -2.929 11.013 1.00 98.81 86 SER A N 1
ATOM 584 C CA . SER A 1 86 ? 4.494 -2.435 10.840 1.00 98.81 86 SER A CA 1
ATOM 585 C C . SER A 1 86 ? 3.533 -3.560 10.449 1.00 98.81 86 SER A C 1
ATOM 587 O O . SER A 1 86 ? 3.946 -4.610 9.954 1.00 98.81 86 SER A O 1
ATOM 589 N N . SER A 1 87 ? 2.239 -3.376 10.698 1.00 98.62 87 SER A N 1
ATOM 590 C CA . SER A 1 87 ? 1.220 -4.375 10.365 1.00 98.62 87 SER A CA 1
ATOM 591 C C . SER A 1 87 ? -0.021 -3.751 9.739 1.00 98.62 87 SER A C 1
ATOM 593 O O . SER A 1 87 ? -0.448 -2.671 10.142 1.00 98.62 87 SER A O 1
ATOM 595 N N . VAL A 1 88 ? -0.633 -4.459 8.794 1.00 98.62 88 VAL A N 1
ATOM 596 C CA . VAL A 1 88 ? -2.003 -4.202 8.339 1.00 98.62 88 VAL A CA 1
ATOM 597 C C . VAL A 1 88 ? -2.847 -5.410 8.714 1.00 98.62 88 VAL A C 1
ATOM 599 O O . VAL A 1 88 ? -2.484 -6.536 8.386 1.00 98.62 88 VAL A O 1
ATOM 602 N N . VAL A 1 89 ? -3.957 -5.186 9.412 1.00 98.12 89 VAL A N 1
ATOM 603 C CA . VAL A 1 89 ? -4.841 -6.258 9.883 1.00 98.12 89 VAL A CA 1
ATOM 604 C C . VAL A 1 89 ? -6.271 -6.029 9.413 1.00 98.12 89 VAL A C 1
ATOM 606 O O . VAL A 1 89 ? -6.732 -4.892 9.336 1.00 98.12 89 VAL A O 1
ATOM 609 N N . ALA A 1 90 ? -6.974 -7.116 9.111 1.00 96.56 90 ALA A N 1
ATOM 610 C CA . ALA A 1 90 ? -8.394 -7.107 8.791 1.00 96.56 90 ALA A CA 1
ATOM 611 C C . ALA A 1 90 ? -9.220 -7.421 10.050 1.00 96.56 90 ALA A C 1
ATOM 613 O O . ALA A 1 90 ? -8.874 -8.315 10.825 1.00 96.56 90 ALA A O 1
ATOM 614 N N . ALA A 1 91 ? -10.306 -6.684 10.264 1.00 96.25 91 ALA A N 1
ATOM 615 C CA . ALA A 1 91 ? -11.211 -6.847 11.395 1.00 96.25 91 ALA A CA 1
ATOM 616 C C . ALA A 1 91 ? -12.674 -6.630 10.977 1.00 96.25 91 ALA A C 1
ATOM 618 O O . ALA A 1 91 ? -12.971 -6.091 9.912 1.00 96.25 91 ALA A O 1
ATOM 619 N N . ASP A 1 92 ? -13.603 -7.055 11.834 1.00 93.56 92 ASP A N 1
ATOM 620 C CA . ASP A 1 92 ? -15.049 -6.829 11.679 1.00 93.56 92 ASP A CA 1
ATOM 621 C C . ASP A 1 92 ? -15.619 -7.253 10.312 1.00 93.56 92 ASP A C 1
ATOM 623 O O . ASP A 1 92 ? -16.472 -6.578 9.743 1.00 93.56 92 ASP A O 1
ATOM 627 N N . GLY A 1 93 ? -15.139 -8.379 9.775 1.00 89.75 93 GLY A N 1
ATOM 628 C CA . GLY A 1 93 ? -15.599 -8.925 8.493 1.00 89.75 93 GLY A CA 1
ATOM 629 C C . GLY A 1 93 ? -14.852 -8.406 7.264 1.00 89.75 93 GLY A C 1
ATOM 630 O O . GLY A 1 93 ? -15.184 -8.821 6.159 1.00 89.75 93 GLY A O 1
ATOM 631 N N . ALA A 1 94 ? -13.831 -7.560 7.434 1.00 93.88 94 ALA A N 1
ATOM 632 C CA . ALA A 1 94 ? -12.941 -7.199 6.337 1.00 93.88 94 ALA A CA 1
ATOM 633 C C . ALA A 1 94 ? -12.262 -8.449 5.763 1.00 93.88 94 ALA A C 1
ATOM 635 O O . ALA A 1 94 ? -11.729 -9.283 6.498 1.00 93.88 94 ALA A O 1
ATOM 636 N N . CYS A 1 95 ? -12.273 -8.554 4.440 1.00 93.19 95 CYS A N 1
ATOM 637 C CA . CYS A 1 95 ? -11.663 -9.658 3.723 1.00 93.19 95 CYS A CA 1
ATOM 638 C C . CYS A 1 95 ? -10.358 -9.212 3.055 1.00 93.19 95 CYS A C 1
ATOM 640 O O . CYS A 1 95 ? -10.322 -8.205 2.347 1.00 93.19 95 CYS A O 1
ATOM 642 N N . THR A 1 96 ? -9.286 -9.975 3.263 1.00 92.50 96 THR A N 1
ATOM 643 C CA . THR A 1 96 ? -7.931 -9.654 2.790 1.00 92.50 96 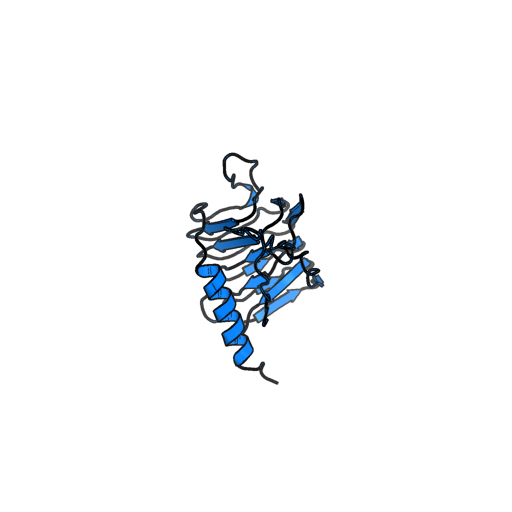THR A CA 1
ATOM 644 C C . THR A 1 96 ? -7.801 -9.699 1.262 1.00 92.50 96 THR A C 1
ATOM 646 O O . THR A 1 96 ? -6.988 -8.959 0.704 1.00 92.50 96 THR A O 1
ATOM 649 N N . ASP A 1 97 ? -8.639 -10.478 0.566 1.00 94.00 97 ASP A N 1
ATOM 650 C CA . ASP A 1 97 ? -8.676 -10.535 -0.906 1.00 94.00 97 ASP A CA 1
ATOM 651 C C . ASP A 1 97 ? -9.233 -9.242 -1.543 1.00 94.00 97 ASP A C 1
ATOM 653 O O . ASP A 1 97 ? -8.903 -8.922 -2.683 1.00 94.00 97 ASP A O 1
ATOM 657 N N . ASN A 1 98 ? -9.994 -8.446 -0.779 1.00 95.62 98 ASN A N 1
ATOM 658 C CA . ASN A 1 98 ? -10.606 -7.182 -1.210 1.00 95.62 98 ASN A CA 1
ATOM 659 C C . ASN A 1 98 ? -9.754 -5.934 -0.895 1.00 95.62 98 ASN A C 1
ATOM 661 O O . ASN A 1 98 ? -10.260 -4.807 -0.902 1.00 95.62 98 ASN A O 1
ATOM 665 N N . VAL A 1 99 ? -8.464 -6.113 -0.603 1.00 97.94 99 VAL A N 1
ATOM 666 C CA . VAL A 1 99 ? -7.535 -5.021 -0.277 1.00 97.94 99 VAL A CA 1
ATOM 667 C C . VAL A 1 99 ? -6.580 -4.784 -1.443 1.00 97.94 99 VAL A C 1
ATOM 669 O O . VAL A 1 99 ? -5.890 -5.703 -1.884 1.00 97.94 99 VAL A O 1
ATOM 672 N N . PHE A 1 100 ? -6.492 -3.544 -1.923 1.00 98.44 100 PHE A N 1
ATOM 673 C CA . PHE A 1 100 ? -5.717 -3.174 -3.105 1.00 98.44 100 PHE A CA 1
ATOM 674 C C . PHE A 1 100 ? -4.818 -1.963 -2.856 1.00 98.44 100 PHE A C 1
ATOM 676 O O . PHE A 1 100 ? -5.249 -0.930 -2.342 1.00 98.44 100 PHE A O 1
ATOM 683 N N . TRP A 1 101 ? -3.570 -2.063 -3.308 1.00 98.50 101 TRP A N 1
ATOM 684 C CA . TRP A 1 101 ? -2.561 -1.016 -3.192 1.00 98.50 101 TRP A CA 1
ATOM 685 C C . TRP A 1 101 ? -2.063 -0.609 -4.576 1.00 98.50 101 TRP A C 1
ATOM 687 O O . TRP A 1 101 ? -1.509 -1.418 -5.322 1.00 98.50 101 TRP A O 1
ATOM 697 N N . THR A 1 102 ? -2.248 0.664 -4.911 1.00 98.00 102 THR A N 1
ATOM 698 C CA . THR A 1 102 ? -2.012 1.241 -6.241 1.00 98.00 102 THR A CA 1
ATOM 699 C C . THR A 1 102 ? -1.055 2.436 -6.164 1.00 98.00 102 THR A C 1
ATOM 701 O O . THR A 1 102 ? -1.426 3.572 -6.459 1.00 98.00 102 THR A O 1
ATOM 704 N N . PRO A 1 103 ? 0.210 2.228 -5.759 1.00 98.06 103 PRO A N 1
ATOM 705 C CA . PRO A 1 103 ? 1.175 3.314 -5.676 1.00 98.06 103 PRO A CA 1
ATOM 706 C C . PRO A 1 103 ? 1.529 3.872 -7.053 1.00 98.06 103 PRO A C 1
ATOM 708 O O . PRO A 1 103 ? 1.565 3.155 -8.058 1.00 98.06 103 PRO A O 1
ATOM 711 N N . GLY A 1 104 ? 1.791 5.173 -7.110 1.00 97.06 104 GLY A N 1
ATOM 712 C CA . GLY A 1 104 ? 2.402 5.832 -8.258 1.00 97.06 104 GLY A CA 1
ATOM 713 C C . GLY A 1 104 ? 3.907 5.568 -8.319 1.00 97.06 104 GLY A C 1
ATOM 714 O O . GLY A 1 104 ? 4.443 5.396 -9.416 1.00 97.06 104 GLY A O 1
ATOM 715 N N . GLY A 1 105 ? 4.551 5.474 -7.148 1.00 97.00 105 GLY A N 1
ATOM 716 C CA . GLY A 1 105 ? 5.969 5.182 -6.927 1.00 97.00 105 GLY A CA 1
ATOM 717 C C . GLY A 1 105 ? 6.286 3.702 -6.663 1.00 97.00 105 GLY A C 1
ATOM 718 O O . GLY A 1 105 ? 5.454 2.820 -6.859 1.00 97.00 105 GLY A O 1
ATOM 719 N N . GLY A 1 106 ? 7.526 3.425 -6.247 1.00 96.69 106 GLY A N 1
ATOM 720 C CA . GLY A 1 106 ? 7.955 2.082 -5.840 1.00 96.69 106 GLY A CA 1
ATOM 721 C C . GLY A 1 106 ? 7.347 1.652 -4.503 1.00 96.69 106 GLY A C 1
ATOM 722 O O . GLY A 1 106 ? 6.767 2.470 -3.786 1.00 96.69 106 GLY A O 1
ATOM 723 N N . THR A 1 107 ? 7.494 0.371 -4.170 1.00 98.56 107 THR A N 1
ATOM 724 C CA . THR A 1 107 ? 7.007 -0.177 -2.900 1.00 98.56 107 THR A CA 1
ATOM 725 C C . THR A 1 107 ? 8.126 -0.848 -2.126 1.00 98.56 107 THR A C 1
ATOM 727 O O . THR A 1 107 ? 8.782 -1.747 -2.658 1.00 98.56 107 THR A O 1
ATOM 730 N N . THR A 1 108 ? 8.289 -0.466 -0.860 1.00 98.44 108 THR A N 1
ATOM 731 C CA . THR A 1 108 ? 9.210 -1.117 0.076 1.00 98.44 108 THR A CA 1
ATOM 732 C C . THR A 1 108 ? 8.470 -1.515 1.345 1.00 98.44 108 THR A C 1
ATOM 734 O O . THR A 1 108 ? 8.199 -0.688 2.208 1.00 98.44 108 THR A O 1
ATOM 737 N N . ILE A 1 109 ? 8.167 -2.802 1.484 1.00 98.62 109 ILE A N 1
ATOM 738 C CA . ILE A 1 109 ? 7.614 -3.360 2.717 1.00 98.62 109 ILE A CA 1
ATOM 739 C C . ILE A 1 109 ? 8.777 -3.649 3.663 1.00 98.62 109 ILE A C 1
ATOM 741 O O . ILE A 1 109 ? 9.661 -4.438 3.337 1.00 98.62 109 ILE A O 1
ATOM 745 N N . GLY A 1 110 ? 8.814 -2.977 4.812 1.00 98.50 110 GLY A N 1
ATOM 746 C CA . GLY A 1 110 ? 9.903 -3.085 5.778 1.00 98.50 110 GLY A CA 1
ATOM 747 C C . GLY A 1 110 ? 10.101 -4.499 6.333 1.00 98.50 110 GLY A C 1
ATOM 748 O O . GLY A 1 110 ? 9.199 -5.332 6.318 1.00 98.50 110 GLY A O 1
ATOM 749 N N . ALA A 1 111 ? 11.299 -4.771 6.859 1.00 98.62 111 ALA A N 1
ATOM 750 C CA . ALA A 1 111 ? 11.611 -6.058 7.482 1.00 98.62 111 ALA A CA 1
ATOM 751 C C . ALA A 1 111 ? 10.653 -6.375 8.643 1.00 98.62 111 ALA A C 1
ATOM 753 O O . ALA A 1 111 ? 10.276 -5.477 9.399 1.00 98.62 111 ALA A O 1
ATOM 754 N N . ASN A 1 112 ? 10.292 -7.647 8.802 1.00 98.44 112 ASN A N 1
ATOM 755 C CA . ASN A 1 112 ? 9.331 -8.136 9.800 1.00 98.44 112 ASN A CA 1
ATOM 756 C C . ASN A 1 112 ? 7.937 -7.475 9.744 1.00 98.44 112 ASN A C 1
ATOM 758 O O . ASN A 1 112 ? 7.183 -7.586 10.707 1.00 98.44 112 ASN A O 1
ATOM 762 N N . ALA A 1 113 ? 7.594 -6.750 8.674 1.00 98.62 113 ALA A N 1
ATOM 763 C CA . ALA A 1 113 ? 6.252 -6.201 8.525 1.00 98.62 113 ALA A CA 1
ATOM 764 C C . ALA A 1 113 ? 5.260 -7.299 8.116 1.00 98.62 113 ALA A C 1
ATOM 766 O O . ALA A 1 113 ? 5.617 -8.204 7.360 1.00 98.62 113 ALA A O 1
ATOM 767 N N . ALA A 1 114 ? 4.018 -7.195 8.584 1.00 98.50 114 ALA A N 1
ATOM 768 C CA . ALA A 1 114 ? 2.920 -8.077 8.196 1.00 98.50 114 ALA A CA 1
ATOM 769 C C . ALA A 1 114 ? 1.925 -7.306 7.327 1.00 98.50 114 ALA A C 1
ATOM 771 O O . ALA A 1 114 ? 1.254 -6.389 7.799 1.00 98.50 114 ALA A O 1
ATOM 772 N N . PHE A 1 115 ? 1.855 -7.640 6.043 1.00 98.19 115 PHE A N 1
ATOM 773 C CA . PHE A 1 115 ? 1.078 -6.884 5.065 1.00 98.19 115 PHE A CA 1
ATOM 774 C C . PHE A 1 115 ? -0.026 -7.741 4.446 1.00 98.19 115 PHE A C 1
ATOM 776 O O . PHE A 1 115 ? 0.144 -8.948 4.271 1.00 98.19 115 PHE A O 1
ATOM 783 N N . ILE A 1 116 ? -1.146 -7.112 4.087 1.00 98.25 116 ILE A N 1
ATOM 784 C CA . ILE A 1 116 ? -2.280 -7.782 3.439 1.00 98.25 116 ILE A CA 1
ATOM 785 C C . ILE A 1 116 ? -2.675 -7.069 2.144 1.00 98.25 116 ILE A C 1
ATOM 787 O O . ILE A 1 116 ? -2.546 -5.847 2.029 1.00 98.25 116 ILE A O 1
ATOM 791 N N . GLY A 1 117 ? -3.190 -7.832 1.183 1.00 97.31 117 GLY A N 1
ATOM 792 C CA . GLY A 1 117 ? -3.793 -7.326 -0.046 1.00 97.31 117 GLY A CA 1
ATOM 793 C C . GLY A 1 117 ? -2.943 -7.462 -1.309 1.00 97.31 117 GLY A C 1
ATOM 794 O O . GLY A 1 117 ? -1.818 -7.958 -1.329 1.00 97.31 117 GLY A O 1
ATOM 795 N N . THR A 1 118 ? -3.511 -7.007 -2.418 1.00 97.69 118 THR A N 1
ATOM 796 C CA . THR A 1 118 ? -2.890 -7.036 -3.740 1.00 97.69 118 THR A CA 1
ATOM 797 C C . THR A 1 118 ? -2.129 -5.737 -3.996 1.00 97.69 118 THR A C 1
ATOM 799 O O . THR A 1 118 ? -2.717 -4.660 -4.075 1.00 97.69 118 THR A O 1
ATOM 802 N N . VAL A 1 119 ? -0.811 -5.837 -4.148 1.00 98.00 119 VAL A N 1
ATOM 803 C CA . VAL A 1 119 ? 0.104 -4.717 -4.374 1.00 98.00 119 VAL A CA 1
ATOM 804 C C . VAL A 1 119 ? 0.489 -4.647 -5.842 1.00 98.00 119 VAL A C 1
ATOM 806 O O . VAL A 1 119 ? 1.134 -5.554 -6.366 1.00 98.00 119 VAL A O 1
ATOM 809 N N . PHE A 1 120 ? 0.134 -3.550 -6.503 1.00 97.44 120 PHE A N 1
ATOM 810 C CA . PHE A 1 120 ? 0.580 -3.254 -7.860 1.00 97.44 120 PHE A CA 1
ATOM 811 C C . PHE A 1 120 ? 1.903 -2.495 -7.824 1.00 97.44 120 PHE A C 1
ATOM 813 O O . PHE A 1 120 ? 2.109 -1.623 -6.981 1.00 97.44 120 PHE A O 1
ATOM 820 N N . ARG A 1 121 ? 2.792 -2.767 -8.782 1.00 95.38 121 ARG A N 1
ATOM 821 C CA . ARG A 1 121 ? 3.960 -1.909 -8.997 1.00 95.38 121 ARG A CA 1
ATOM 822 C C . ARG A 1 121 ? 3.543 -0.470 -9.323 1.00 95.38 121 ARG A C 1
ATOM 824 O O . ARG A 1 121 ? 2.431 -0.216 -9.795 1.00 95.38 121 ARG A O 1
ATOM 831 N N . GLY A 1 122 ? 4.487 0.449 -9.145 1.00 92.69 122 GLY A N 1
ATOM 832 C CA . GLY A 1 122 ? 4.349 1.836 -9.569 1.00 92.69 122 GLY A CA 1
ATOM 833 C C . GLY A 1 122 ? 4.089 2.012 -11.068 1.00 92.69 122 GLY A C 1
ATOM 834 O O . GLY A 1 122 ? 4.276 1.101 -11.875 1.00 92.69 122 GLY A O 1
ATOM 835 N N . THR A 1 123 ? 3.674 3.221 -11.441 1.00 89.88 123 THR A N 1
ATOM 836 C CA . THR A 1 123 ? 3.212 3.545 -12.806 1.00 89.88 123 THR A CA 1
ATOM 837 C C . THR A 1 123 ? 4.342 3.632 -13.834 1.00 89.88 123 THR A C 1
ATOM 839 O O . THR A 1 123 ? 4.149 3.305 -15.005 1.00 89.88 123 THR A O 1
ATOM 842 N N . ALA A 1 124 ? 5.536 4.051 -13.411 1.00 85.69 124 ALA A N 1
ATOM 843 C CA . ALA A 1 124 ? 6.709 4.133 -14.271 1.00 85.69 124 ALA A CA 1
ATOM 844 C C . ALA A 1 124 ? 7.447 2.788 -14.388 1.00 85.69 124 ALA A C 1
ATOM 846 O O . ALA A 1 124 ? 7.497 1.981 -13.456 1.00 85.69 124 ALA A O 1
ATOM 847 N N . ALA A 1 125 ? 8.083 2.569 -15.542 1.00 81.81 125 ALA A N 1
ATOM 848 C CA . ALA A 1 125 ? 8.913 1.392 -15.776 1.00 81.81 125 ALA A CA 1
ATOM 849 C C . ALA A 1 125 ? 10.058 1.299 -14.749 1.00 81.81 125 ALA A C 1
ATOM 851 O O . ALA A 1 125 ? 10.694 2.298 -14.419 1.00 81.81 125 ALA A O 1
ATOM 852 N N . GLY A 1 126 ? 10.326 0.088 -14.253 1.00 84.69 126 GLY A N 1
ATOM 853 C CA . GLY A 1 126 ? 11.386 -0.172 -13.274 1.00 84.69 126 GLY A CA 1
ATOM 854 C C . GLY A 1 126 ? 10.983 0.052 -11.814 1.00 84.69 126 GLY A C 1
ATOM 855 O O . GLY A 1 126 ? 11.680 -0.432 -10.920 1.00 84.69 126 GLY A O 1
ATOM 856 N N . LEU A 1 127 ? 9.837 0.691 -11.544 1.00 93.19 127 LEU A N 1
ATOM 857 C CA . LEU A 1 127 ? 9.284 0.728 -10.192 1.00 93.19 127 LEU A CA 1
ATOM 858 C C . LEU A 1 127 ? 8.937 -0.696 -9.766 1.00 93.19 127 LEU A C 1
ATOM 860 O O . LEU A 1 127 ? 8.213 -1.410 -10.460 1.00 93.19 127 LEU A O 1
ATOM 864 N N . SER A 1 128 ? 9.541 -1.117 -8.664 1.00 95.44 128 SER A N 1
ATOM 865 C CA . SER A 1 128 ? 9.593 -2.505 -8.211 1.00 95.44 128 SER A CA 1
ATOM 866 C C . SER A 1 128 ? 8.945 -2.636 -6.836 1.00 95.44 128 SER A C 1
ATOM 868 O O . SER A 1 128 ? 8.711 -1.634 -6.155 1.00 95.44 128 SER A O 1
ATOM 870 N N . ILE A 1 129 ? 8.656 -3.875 -6.446 1.00 98.31 129 ILE A N 1
ATOM 871 C CA . ILE A 1 129 ? 8.133 -4.212 -5.121 1.00 98.31 129 ILE A CA 1
ATOM 872 C C . ILE A 1 129 ? 9.256 -4.911 -4.357 1.00 98.31 129 ILE A C 1
ATOM 874 O O . ILE A 1 129 ? 9.814 -5.894 -4.838 1.00 98.31 129 ILE A O 1
ATOM 878 N N . THR A 1 130 ? 9.603 -4.407 -3.178 1.00 98.56 130 THR A N 1
ATOM 879 C CA . THR A 1 130 ? 10.624 -5.000 -2.310 1.00 98.56 130 THR A CA 1
ATOM 880 C C . THR A 1 130 ? 9.997 -5.394 -0.986 1.00 98.56 130 THR A C 1
ATOM 882 O O . THR A 1 130 ? 9.367 -4.566 -0.336 1.00 98.56 130 THR A O 1
ATOM 885 N N . LEU A 1 131 ? 10.194 -6.644 -0.582 1.00 98.69 131 LEU A N 1
ATOM 886 C CA . LEU A 1 131 ? 9.881 -7.135 0.749 1.00 98.69 131 LEU A CA 1
ATOM 887 C C . LEU A 1 131 ? 11.197 -7.266 1.520 1.00 98.69 131 LEU A C 1
ATOM 889 O O . LEU A 1 131 ? 12.108 -7.985 1.105 1.00 98.69 131 LEU A O 1
ATOM 893 N N . GLY A 1 132 ? 11.303 -6.533 2.624 1.00 98.38 132 GLY A N 1
ATOM 894 C CA . GLY A 1 132 ? 12.416 -6.621 3.560 1.00 98.38 132 GLY A CA 1
ATOM 895 C C . GLY A 1 132 ? 12.466 -7.983 4.246 1.00 98.38 132 GLY A C 1
ATOM 896 O O . GLY A 1 132 ? 11.516 -8.763 4.173 1.00 98.38 132 GLY A O 1
ATOM 897 N N . ASP A 1 1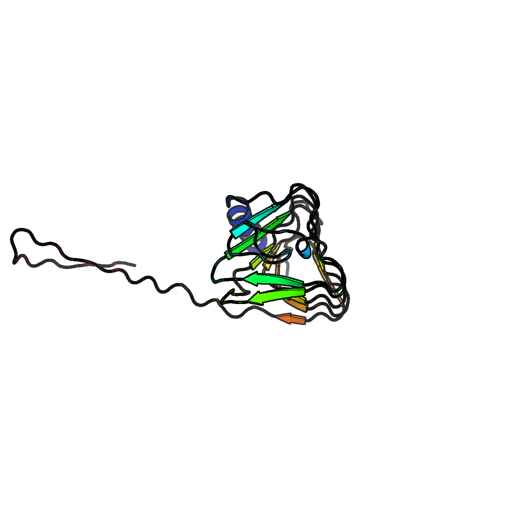33 ? 13.579 -8.267 4.923 1.00 98.50 133 ASP A N 1
ATOM 898 C CA . ASP A 1 133 ? 13.802 -9.576 5.538 1.00 98.50 133 ASP A CA 1
ATOM 899 C C . ASP A 1 133 ? 12.649 -9.999 6.457 1.00 98.50 133 ASP A C 1
ATOM 901 O O . ASP A 1 133 ? 12.169 -9.206 7.270 1.00 98.50 133 ASP A O 1
ATOM 905 N N . SER A 1 134 ? 12.199 -11.244 6.307 1.00 98.25 134 SER A N 1
ATOM 906 C CA . SER A 1 134 ? 11.173 -11.864 7.155 1.00 98.25 134 SER A CA 1
ATOM 907 C C . SER A 1 134 ? 9.810 -11.146 7.167 1.00 98.25 134 SER A C 1
ATOM 909 O O . SER A 1 134 ? 8.966 -11.437 8.012 1.00 98.25 134 SER A O 1
ATOM 911 N N . ALA A 1 135 ? 9.554 -10.219 6.236 1.00 98.50 135 ALA A N 1
ATOM 912 C CA . ALA A 1 135 ? 8.220 -9.653 6.035 1.00 98.50 135 ALA A CA 1
ATOM 913 C C . ALA A 1 135 ? 7.243 -10.710 5.488 1.00 98.50 135 ALA A C 1
ATOM 915 O O . ALA A 1 135 ? 7.650 -11.620 4.754 1.00 98.50 135 ALA A O 1
ATOM 916 N N . THR A 1 136 ? 5.957 -10.570 5.799 1.00 98.56 136 THR A N 1
ATOM 917 C CA . THR A 1 136 ? 4.889 -11.435 5.288 1.00 98.56 136 THR A CA 1
ATOM 918 C C . THR A 1 136 ? 3.905 -10.650 4.428 1.00 98.56 136 THR A C 1
ATOM 920 O O . THR A 1 136 ? 3.644 -9.471 4.669 1.00 98.56 136 THR A O 1
ATOM 923 N N . LEU A 1 137 ? 3.372 -11.312 3.400 1.00 98.44 137 LEU A N 1
ATOM 924 C CA . LEU A 1 137 ? 2.316 -10.785 2.543 1.00 98.44 137 LEU A CA 1
ATOM 925 C C . LEU A 1 137 ? 1.207 -11.826 2.397 1.00 98.44 137 LEU A C 1
ATOM 927 O O . LEU A 1 137 ? 1.387 -12.824 1.702 1.00 98.44 137 LEU A O 1
ATOM 931 N N . GLU A 1 138 ? 0.051 -11.573 2.998 1.00 98.00 138 GLU A N 1
ATOM 932 C CA . GLU A 1 138 ? -1.180 -12.290 2.666 1.00 98.00 138 GLU A CA 1
ATOM 933 C C . GLU A 1 138 ? -1.870 -11.549 1.519 1.00 98.00 138 GLU A C 1
ATOM 935 O O . GLU A 1 138 ? -2.573 -10.558 1.716 1.00 98.00 138 GLU A O 1
ATOM 940 N N . GLY A 1 139 ? -1.582 -11.953 0.286 1.00 96.81 139 GLY A N 1
ATOM 941 C CA . GLY A 1 139 ? -1.920 -11.152 -0.874 1.00 96.81 139 GLY A CA 1
ATOM 942 C C . GLY A 1 139 ? -1.203 -11.556 -2.151 1.00 96.81 139 GLY A C 1
ATOM 943 O O . GLY A 1 139 ? -0.837 -12.711 -2.373 1.00 96.81 139 GLY A O 1
ATOM 944 N N . ARG A 1 140 ? -1.019 -10.567 -3.029 1.00 96.44 140 ARG A N 1
ATOM 945 C CA . ARG A 1 140 ? -0.387 -10.732 -4.346 1.00 96.44 140 ARG A CA 1
ATOM 946 C C . ARG A 1 140 ? 0.541 -9.554 -4.623 1.00 96.44 140 ARG A C 1
ATOM 948 O O . ARG A 1 140 ? 0.161 -8.416 -4.390 1.00 96.44 140 ARG A O 1
ATOM 955 N N . ALA A 1 141 ? 1.732 -9.809 -5.162 1.00 96.69 141 ALA A N 1
ATOM 956 C CA . ALA A 1 141 ? 2.648 -8.767 -5.634 1.00 96.69 141 ALA A CA 1
ATOM 957 C C . ALA A 1 141 ? 2.683 -8.769 -7.172 1.00 96.69 141 ALA A C 1
ATOM 959 O O . ALA A 1 141 ? 3.242 -9.676 -7.789 1.00 96.69 141 ALA A O 1
ATOM 960 N N . LEU A 1 142 ? 2.064 -7.765 -7.796 1.00 95.25 142 LEU A N 1
ATOM 961 C CA . LEU A 1 142 ? 1.871 -7.662 -9.242 1.00 95.25 142 LEU A CA 1
ATOM 962 C C . LEU A 1 142 ? 2.841 -6.636 -9.842 1.00 95.25 142 LEU A C 1
ATOM 964 O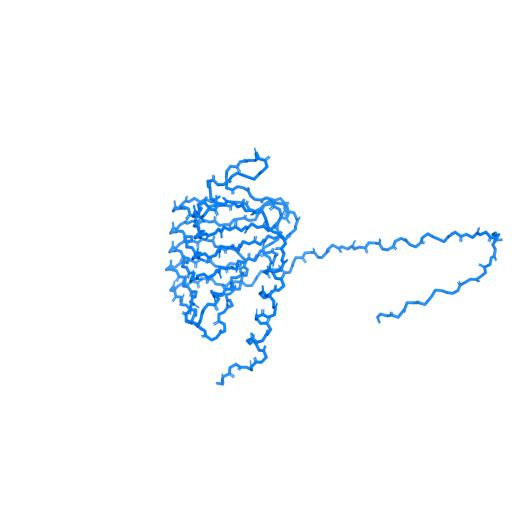 O . LEU A 1 142 ? 2.614 -5.425 -9.790 1.00 95.25 142 LEU A O 1
ATOM 968 N N . ALA A 1 143 ? 3.948 -7.122 -10.409 1.00 94.31 143 ALA A N 1
ATOM 969 C CA . ALA A 1 143 ? 5.033 -6.282 -10.918 1.00 94.31 143 ALA A CA 1
ATOM 970 C C . ALA A 1 143 ? 5.482 -6.643 -12.344 1.00 94.31 143 ALA A C 1
ATOM 972 O O . ALA A 1 143 ? 6.678 -6.631 -12.627 1.00 94.31 143 ALA A O 1
ATOM 973 N N . PHE A 1 144 ? 4.554 -6.959 -13.255 1.00 91.31 144 PHE A N 1
ATOM 974 C CA . PHE A 1 144 ? 4.883 -7.280 -14.652 1.00 91.31 144 PHE A CA 1
ATOM 975 C C . PHE A 1 144 ? 5.836 -6.244 -15.267 1.00 91.31 144 PHE A C 1
ATOM 977 O O . PHE A 1 144 ? 5.551 -5.052 -15.235 1.00 91.31 144 PHE A O 1
ATOM 984 N N . GLY A 1 145 ? 6.958 -6.681 -15.845 1.00 88.62 145 GLY A N 1
ATOM 985 C CA . GLY A 1 145 ? 7.966 -5.785 -16.431 1.00 88.62 145 GLY A CA 1
ATOM 986 C C . GLY A 1 145 ? 8.822 -5.010 -15.415 1.00 88.62 145 GLY A C 1
ATOM 987 O O . GLY A 1 145 ? 9.508 -4.068 -15.806 1.00 88.62 145 GLY A O 1
ATOM 988 N N . SER A 1 146 ? 8.759 -5.379 -14.136 1.00 91.75 146 SER A N 1
ATOM 989 C CA . SER A 1 146 ? 9.617 -4.929 -13.032 1.00 91.75 146 SER A CA 1
ATOM 990 C C . SER A 1 146 ? 10.034 -6.140 -12.181 1.00 91.75 146 SER A C 1
ATOM 992 O O . SER A 1 146 ? 9.772 -7.287 -12.549 1.00 91.75 146 SER A O 1
ATOM 994 N N . THR A 1 147 ? 10.686 -5.896 -11.044 1.00 94.50 147 THR A N 1
ATOM 995 C CA . THR A 1 147 ? 11.157 -6.949 -10.137 1.00 94.50 147 THR A CA 1
ATOM 996 C C . THR A 1 147 ? 10.316 -6.995 -8.862 1.00 94.50 147 THR A C 1
ATOM 998 O O . THR A 1 147 ? 9.903 -5.958 -8.339 1.00 94.50 147 THR A O 1
ATOM 1001 N N . VAL A 1 148 ? 10.098 -8.207 -8.344 1.00 96.94 148 VAL A N 1
ATOM 1002 C CA . VAL A 1 148 ? 9.726 -8.434 -6.942 1.00 96.94 148 VAL A CA 1
ATOM 1003 C C . VAL A 1 148 ? 10.965 -8.958 -6.220 1.00 96.94 148 VAL A C 1
ATOM 1005 O O . VAL A 1 148 ? 11.491 -10.006 -6.593 1.00 96.94 148 VAL A O 1
ATOM 1008 N N . THR A 1 149 ? 11.453 -8.221 -5.225 1.00 98.12 149 THR A N 1
ATOM 1009 C CA . THR A 1 149 ? 12.626 -8.598 -4.422 1.00 98.12 149 THR A CA 1
ATOM 1010 C C . THR A 1 149 ? 12.168 -9.135 -3.074 1.00 98.12 149 THR A C 1
ATOM 1012 O O . THR A 1 149 ? 11.379 -8.481 -2.396 1.00 98.12 149 THR A O 1
ATOM 1015 N N . THR A 1 150 ? 12.681 -10.297 -2.674 1.00 97.25 150 THR A N 1
ATOM 1016 C CA . THR A 1 150 ? 12.322 -10.972 -1.418 1.00 97.25 150 THR A CA 1
ATOM 1017 C C . THR A 1 150 ? 13.561 -11.377 -0.625 1.00 97.25 150 THR A C 1
ATOM 1019 O O . THR A 1 150 ? 14.563 -11.788 -1.213 1.00 97.25 150 THR A O 1
ATOM 1022 N N . ALA A 1 151 ? 13.459 -11.356 0.700 1.00 96.31 151 ALA A N 1
ATOM 1023 C CA . ALA A 1 151 ? 14.416 -11.902 1.652 1.00 96.31 151 ALA A CA 1
ATOM 1024 C C . ALA A 1 151 ? 13.661 -12.687 2.744 1.00 96.31 151 ALA A C 1
ATOM 1026 O O . ALA A 1 151 ? 13.024 -12.101 3.612 1.00 96.31 151 ALA A O 1
ATOM 1027 N N . ASN A 1 152 ? 13.702 -14.024 2.686 1.00 96.56 152 ASN A N 1
ATOM 1028 C CA . ASN A 1 152 ? 13.085 -14.920 3.683 1.00 96.56 152 ASN A CA 1
ATOM 1029 C C . ASN A 1 152 ? 11.588 -14.657 3.958 1.00 96.56 152 ASN A C 1
ATOM 1031 O O . ASN A 1 152 ? 11.115 -14.806 5.081 1.00 96.56 152 ASN A O 1
ATOM 1035 N N . ASN A 1 153 ? 10.836 -14.247 2.935 1.00 98.00 153 ASN A N 1
ATOM 1036 C CA . ASN A 1 153 ? 9.436 -13.857 3.086 1.00 98.00 153 ASN A CA 1
ATOM 1037 C C . ASN A 1 153 ? 8.470 -15.036 2.962 1.00 98.00 153 ASN A C 1
ATOM 1039 O O . ASN A 1 153 ? 8.710 -15.970 2.195 1.00 98.00 153 ASN A O 1
ATOM 1043 N N . ALA A 1 154 ? 7.325 -14.927 3.636 1.00 97.25 154 ALA A N 1
ATOM 1044 C CA . ALA A 1 154 ? 6.149 -15.746 3.361 1.00 97.25 154 ALA A CA 1
ATOM 1045 C C . ALA A 1 154 ? 5.136 -14.925 2.552 1.00 97.25 154 ALA A C 1
ATOM 1047 O O . ALA A 1 154 ? 4.721 -13.854 2.991 1.00 97.25 154 ALA A O 1
ATOM 1048 N N . ILE A 1 155 ? 4.749 -15.425 1.375 1.00 97.06 155 ILE A N 1
ATOM 1049 C CA . ILE A 1 155 ? 3.713 -14.821 0.529 1.00 97.06 155 ILE A CA 1
ATOM 1050 C C . ILE A 1 155 ? 2.612 -15.861 0.328 1.00 97.06 155 ILE A C 1
ATOM 1052 O O . ILE A 1 155 ? 2.865 -16.917 -0.254 1.00 97.06 155 ILE A O 1
ATOM 1056 N N . THR A 1 156 ? 1.412 -15.579 0.824 1.00 96.81 156 THR A N 1
ATOM 1057 C CA . THR 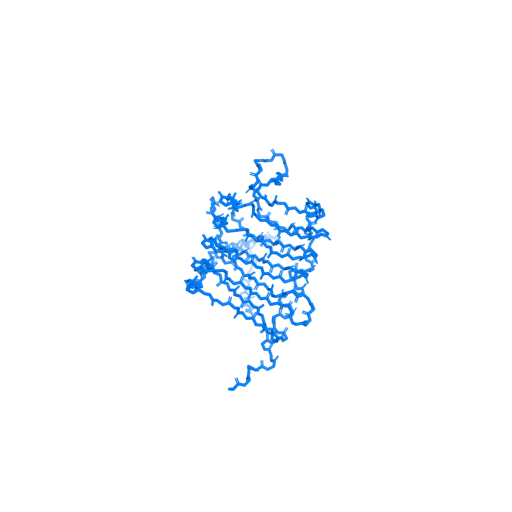A 1 156 ? 0.265 -16.494 0.800 1.00 96.81 156 THR A CA 1
ATOM 1058 C C . THR A 1 156 ? -0.890 -15.867 0.042 1.00 96.81 156 THR A C 1
ATOM 1060 O O . THR A 1 156 ? -1.198 -14.697 0.239 1.00 96.81 156 THR A O 1
ATOM 1063 N N . VAL A 1 157 ? -1.536 -16.638 -0.832 1.00 92.19 157 VAL A N 1
ATOM 1064 C CA . VAL A 1 157 ? -2.738 -16.171 -1.534 1.00 92.19 157 VAL A CA 1
ATOM 1065 C C . VAL A 1 157 ? -3.889 -16.106 -0.521 1.00 92.19 157 VAL A C 1
ATOM 1067 O O . VAL A 1 157 ? -4.073 -17.095 0.189 1.00 92.19 157 VAL A O 1
ATOM 1070 N N . PRO A 1 158 ? -4.633 -14.987 -0.436 1.00 88.81 158 PRO A N 1
ATOM 1071 C CA . PRO A 1 158 ? -5.804 -14.886 0.427 1.00 88.81 158 PRO A CA 1
ATOM 1072 C C . PRO A 1 158 ? -6.874 -15.908 0.049 1.00 88.81 158 PRO A C 1
ATOM 1074 O O . PRO A 1 158 ? -7.027 -16.245 -1.130 1.00 88.81 158 PRO A O 1
ATOM 1077 N N . ASP A 1 159 ? -7.647 -16.351 1.036 1.00 86.88 159 ASP A N 1
ATOM 1078 C CA . ASP A 1 159 ? -8.886 -17.070 0.758 1.00 86.88 159 ASP A CA 1
ATOM 1079 C C . ASP A 1 159 ? -9.871 -16.139 0.043 1.00 86.88 159 ASP A C 1
ATOM 1081 O O . ASP A 1 159 ? -9.938 -14.940 0.324 1.00 86.88 159 ASP A O 1
ATOM 1085 N N . ALA A 1 160 ? -10.647 -16.696 -0.888 1.00 84.06 160 ALA A N 1
ATOM 1086 C CA . ALA A 1 160 ? -11.663 -15.930 -1.596 1.00 84.06 160 ALA A CA 1
ATOM 1087 C C . ALA A 1 160 ? -12.675 -15.337 -0.604 1.00 84.06 160 ALA A C 1
ATOM 1089 O O . ALA A 1 160 ? -13.185 -16.042 0.275 1.00 84.06 160 ALA A O 1
ATOM 1090 N N . CYS A 1 161 ? -12.994 -14.053 -0.770 1.00 83.31 161 CYS A N 1
ATOM 1091 C CA . CYS A 1 161 ? -14.028 -13.417 0.037 1.00 83.31 161 CYS A CA 1
ATOM 1092 C C . CYS A 1 161 ? -15.388 -14.077 -0.208 1.00 83.31 161 CYS A C 1
ATOM 1094 O O . CYS A 1 161 ? -15.696 -14.447 -1.345 1.00 83.31 161 CYS A O 1
ATOM 1096 N N . PRO A 1 162 ? -16.246 -14.177 0.819 1.00 75.94 162 PRO A N 1
ATOM 1097 C CA . PRO A 1 162 ? -17.637 -14.520 0.591 1.00 75.94 162 PRO A CA 1
ATOM 1098 C C . PRO A 1 162 ? -18.267 -13.446 -0.303 1.00 75.94 162 PRO A C 1
ATOM 1100 O O . PRO A 1 162 ? -18.362 -12.285 0.086 1.00 75.94 162 PRO A O 1
ATOM 1103 N N . GLU A 1 163 ? -18.685 -13.819 -1.513 1.00 64.00 163 GLU A N 1
ATOM 1104 C CA . GLU A 1 163 ? -19.437 -12.907 -2.371 1.00 64.00 163 GLU A CA 1
ATOM 1105 C C . GLU A 1 163 ? -20.791 -12.587 -1.726 1.00 64.00 163 GLU A C 1
ATOM 1107 O O . GLU A 1 163 ? -21.467 -13.466 -1.176 1.00 64.00 163 GLU A O 1
ATOM 1112 N N . ALA A 1 164 ? -21.213 -11.324 -1.815 1.00 58.91 164 ALA A N 1
ATOM 1113 C CA . ALA A 1 164 ? -22.548 -10.931 -1.395 1.00 58.91 164 ALA A CA 1
ATOM 1114 C C . ALA A 1 164 ? -23.581 -11.721 -2.214 1.00 58.91 164 ALA A C 1
ATOM 1116 O O . ALA A 1 164 ? -23.745 -11.518 -3.418 1.00 58.91 164 ALA A O 1
ATOM 1117 N N . THR A 1 165 ? -24.306 -12.627 -1.559 1.00 52.19 165 THR A N 1
ATOM 1118 C CA . THR A 1 165 ? -25.413 -13.354 -2.183 1.00 52.19 165 THR A CA 1
ATOM 1119 C C . THR A 1 165 ? -26.585 -12.396 -2.374 1.00 52.19 165 THR A C 1
ATOM 1121 O O . THR A 1 165 ? -27.408 -12.174 -1.487 1.00 52.19 165 THR A O 1
ATOM 1124 N N . GLY A 1 166 ? -26.663 -11.788 -3.557 1.00 53.66 166 GLY A N 1
ATOM 1125 C CA . GLY A 1 166 ? -27.820 -11.000 -3.959 1.00 53.66 166 GLY A CA 1
ATOM 1126 C C . GLY A 1 166 ? -29.048 -11.898 -4.107 1.00 53.66 166 GLY A C 1
ATOM 1127 O O . GLY A 1 166 ? -29.051 -12.832 -4.905 1.00 53.66 166 GLY A O 1
ATOM 1128 N N . THR A 1 167 ? -30.116 -11.616 -3.360 1.00 58.84 167 THR A N 1
ATOM 1129 C CA . THR A 1 167 ? -31.424 -12.235 -3.612 1.00 58.84 167 THR A CA 1
ATOM 1130 C C . THR A 1 167 ? -32.194 -11.354 -4.587 1.00 58.84 167 THR A C 1
ATOM 1132 O O . THR A 1 167 ? -32.594 -10.245 -4.239 1.00 58.84 167 THR A O 1
ATOM 1135 N N . ILE A 1 168 ? -32.430 -11.839 -5.807 1.00 64.62 168 ILE A N 1
ATOM 1136 C CA . ILE A 1 168 ? -33.387 -11.201 -6.717 1.00 64.62 168 ILE A CA 1
ATOM 1137 C C . ILE A 1 168 ? -34.793 -11.580 -6.244 1.00 64.62 168 ILE A C 1
ATOM 1139 O O . ILE A 1 168 ? -35.225 -12.721 -6.407 1.00 64.62 168 ILE A O 1
ATOM 1143 N N . ILE A 1 169 ? -35.520 -10.621 -5.667 1.00 70.50 169 ILE A N 1
ATOM 1144 C CA . ILE A 1 169 ? -36.947 -10.777 -5.369 1.00 70.50 169 ILE A CA 1
ATOM 1145 C C . ILE A 1 169 ? -37.732 -10.290 -6.587 1.00 70.50 169 ILE A C 1
ATOM 1147 O O . ILE A 1 169 ? -37.819 -9.093 -6.852 1.00 70.50 169 ILE A O 1
ATOM 1151 N N . VAL A 1 170 ? -38.306 -11.226 -7.345 1.00 66.00 170 VAL A N 1
ATOM 1152 C CA . VAL A 1 170 ? -39.250 -10.905 -8.423 1.00 66.00 170 VAL A CA 1
ATOM 1153 C C . VAL A 1 170 ? -40.656 -10.848 -7.830 1.00 66.00 170 VAL A C 1
ATOM 1155 O O . VAL A 1 170 ? -41.314 -11.876 -7.674 1.00 66.00 170 VAL A O 1
ATOM 1158 N N . GLU A 1 171 ? -41.138 -9.648 -7.504 1.00 64.06 171 GLU A N 1
ATOM 1159 C CA . GLU A 1 171 ? -42.546 -9.457 -7.146 1.00 64.06 171 GLU A CA 1
ATOM 1160 C C . GLU A 1 171 ? -43.404 -9.320 -8.409 1.00 64.06 171 GLU A C 1
ATOM 1162 O O . GLU A 1 171 ? -43.327 -8.348 -9.161 1.00 64.06 171 GLU A O 1
ATOM 1167 N N . LYS A 1 172 ? -44.253 -10.321 -8.657 1.00 57.38 172 LYS A N 1
ATOM 1168 C CA . LYS A 1 172 ? -45.219 -10.308 -9.759 1.00 57.38 172 LYS A CA 1
ATOM 1169 C C . LYS A 1 172 ? -46.437 -9.462 -9.370 1.00 57.38 172 LYS A C 1
ATOM 1171 O O . LYS A 1 172 ? -47.289 -9.932 -8.621 1.00 57.38 172 LYS A O 1
ATOM 1176 N N . GLN A 1 173 ? -46.589 -8.268 -9.944 1.00 56.91 173 GLN A N 1
ATOM 1177 C CA . GLN A 1 173 ? -47.870 -7.553 -9.917 1.00 56.91 173 GLN A CA 1
ATOM 1178 C C . GLN A 1 173 ? -48.744 -7.968 -11.108 1.00 56.91 173 GLN A C 1
ATOM 1180 O O . GLN A 1 173 ? -48.311 -7.928 -12.257 1.00 56.91 173 GLN A O 1
ATOM 1185 N N . THR A 1 174 ? -49.991 -8.366 -10.845 1.00 56.44 174 THR A N 1
ATOM 1186 C CA . THR A 1 174 ? -50.997 -8.616 -11.891 1.00 56.44 174 THR A CA 1
ATOM 1187 C C . THR A 1 174 ? -52.181 -7.677 -11.741 1.00 56.44 174 THR A C 1
ATOM 1189 O O . THR A 1 174 ? -52.876 -7.738 -10.727 1.00 56.44 174 THR A O 1
ATOM 1192 N N . LEU A 1 175 ? -52.469 -6.895 -12.784 1.00 44.59 175 LEU A N 1
ATOM 1193 C CA . LEU A 1 175 ? -53.754 -6.222 -12.977 1.00 44.59 175 LEU A CA 1
ATOM 1194 C C . LEU A 1 175 ? -54.255 -6.483 -14.415 1.00 44.59 175 LEU A C 1
ATOM 1196 O O . LEU A 1 175 ? -53.573 -6.069 -15.351 1.00 44.59 175 LEU A O 1
ATOM 1200 N N . PRO A 1 176 ? -55.414 -7.153 -14.615 1.00 58.78 176 PRO A N 1
ATOM 1201 C CA . PRO A 1 176 ? -56.230 -7.869 -13.628 1.00 58.78 176 PRO A CA 1
ATOM 1202 C C . PRO A 1 176 ? -55.599 -9.219 -13.231 1.00 58.78 176 PRO A C 1
ATOM 1204 O O . PRO A 1 176 ? -54.802 -9.799 -13.972 1.00 58.78 176 PRO A O 1
ATOM 1207 N N . GLY A 1 177 ? -55.955 -9.734 -12.051 1.00 51.38 177 GLY A N 1
ATOM 1208 C CA . GLY A 1 177 ? -55.441 -11.010 -11.540 1.00 51.38 177 GLY A CA 1
ATOM 1209 C C . GLY A 1 177 ? -55.842 -12.212 -12.405 1.00 51.38 177 GLY A C 1
ATOM 1210 O O . GLY A 1 177 ? -57.010 -12.349 -12.759 1.00 51.38 177 GLY A O 1
ATOM 1211 N N . GLY A 1 178 ? -54.881 -13.094 -12.721 1.00 56.22 178 GLY A N 1
ATOM 1212 C CA . GLY A 1 178 ? -55.157 -14.415 -13.316 1.00 56.22 178 GLY A CA 1
ATOM 1213 C C . GLY A 1 178 ? -54.436 -14.772 -14.623 1.00 56.22 178 GLY A C 1
ATOM 1214 O O . GLY A 1 178 ? -54.601 -15.888 -15.104 1.00 56.22 178 GLY A O 1
ATOM 1215 N N . SER A 1 179 ? -53.614 -13.893 -15.203 1.00 62.38 179 SER A N 1
ATOM 1216 C CA . SER A 1 179 ? -52.902 -14.226 -16.450 1.00 62.38 179 SER A CA 1
ATOM 1217 C C . SER A 1 179 ? -51.669 -15.122 -16.214 1.00 62.38 179 SER A C 1
ATOM 1219 O O . SER A 1 179 ? -50.816 -14.827 -15.361 1.00 62.38 179 SER A O 1
ATOM 1221 N N . LEU A 1 180 ? -51.555 -16.210 -16.993 1.00 56.12 180 LEU A N 1
ATOM 1222 C CA . LEU A 1 180 ? -50.359 -17.064 -17.061 1.00 56.12 180 LEU A CA 1
ATOM 1223 C C . LEU A 1 180 ? -49.218 -16.306 -17.752 1.00 56.12 180 LEU A C 1
ATOM 1225 O O . LEU A 1 180 ? -49.448 -15.637 -18.755 1.00 56.12 180 LEU A O 1
ATOM 1229 N N . GLN A 1 181 ? -48.001 -16.399 -17.214 1.00 58.38 181 GLN A N 1
ATOM 1230 C CA . GLN A 1 181 ? -46.792 -15.801 -17.792 1.00 58.38 181 GLN A CA 1
ATOM 1231 C C . GLN A 1 181 ? -45.615 -16.752 -17.556 1.00 58.38 181 GLN A C 1
ATOM 1233 O O . GLN A 1 181 ? -45.520 -17.334 -16.473 1.00 58.38 181 GLN A O 1
ATOM 1238 N N . SER A 1 182 ? -44.740 -16.909 -18.553 1.00 65.56 182 SER A N 1
ATOM 1239 C CA . SER A 1 182 ? -43.490 -17.664 -18.427 1.00 65.56 182 SER A CA 1
ATOM 1240 C C . SER A 1 182 ? -42.325 -16.713 -18.187 1.00 65.56 182 SER A C 1
ATOM 1242 O O . SER A 1 182 ? -42.177 -15.730 -18.912 1.00 65.56 182 SER A O 1
ATOM 1244 N N . PHE A 1 183 ? -41.470 -17.043 -17.227 1.00 60.25 183 PHE A N 1
ATOM 1245 C CA . PHE A 1 183 ? -40.199 -16.360 -17.025 1.00 60.25 183 PHE A CA 1
ATOM 1246 C C . PHE A 1 183 ? -39.099 -17.183 -17.690 1.00 60.25 183 PHE A C 1
ATOM 1248 O O . PHE A 1 183 ? -39.000 -18.386 -17.453 1.00 60.25 183 PHE A O 1
ATOM 1255 N N . GLY A 1 184 ? -38.301 -16.539 -18.536 1.00 56.00 184 GLY A N 1
ATOM 1256 C CA . GLY A 1 184 ? -37.081 -17.109 -19.085 1.00 56.00 184 GLY A CA 1
ATOM 1257 C C . GLY A 1 184 ? -35.901 -16.315 -18.556 1.00 56.00 184 GLY A C 1
ATOM 1258 O O . GLY A 1 184 ? -35.850 -15.104 -18.753 1.00 56.00 184 GLY A O 1
ATOM 1259 N N . PHE A 1 185 ? -34.972 -16.993 -17.893 1.00 53.22 185 PHE A N 1
ATOM 1260 C CA . PHE A 1 185 ? -33.652 -16.446 -17.621 1.00 53.22 185 PHE A CA 1
ATOM 1261 C C . PHE A 1 185 ? -32.680 -17.141 -18.566 1.00 53.22 185 PHE A C 1
ATOM 1263 O O . PHE A 1 185 ? -32.585 -18.368 -18.569 1.00 53.22 185 PHE A O 1
ATOM 1270 N N . THR A 1 186 ? -31.987 -16.364 -19.386 1.00 45.16 186 THR A N 1
ATOM 1271 C CA . THR A 1 186 ? -30.774 -16.810 -20.072 1.00 45.16 186 THR A CA 1
ATOM 1272 C C . THR A 1 186 ? -29.622 -16.075 -19.416 1.00 45.16 186 THR A C 1
ATOM 1274 O O . THR A 1 186 ? -29.682 -14.847 -19.323 1.00 45.16 186 THR A O 1
ATOM 1277 N N . GLY A 1 187 ? -28.672 -16.848 -18.889 1.00 46.75 187 GLY A N 1
ATOM 1278 C CA . GLY A 1 187 ? -27.478 -16.335 -18.218 1.00 46.75 187 GLY A CA 1
ATOM 1279 C C . GLY A 1 187 ? -26.583 -15.530 -19.142 1.00 46.75 187 GLY A C 1
ATOM 1280 O O . GLY A 1 187 ? -26.623 -15.786 -20.368 1.00 46.75 187 GLY A O 1
#

Foldseek 3Di:
DQDDPVLVVVLVVVLVVLVPFDADEQEAEDAQQQTDDPNHHGLEDEAGHYEHNEEYEHDALEEHEYEDDYAYEYEYLYEYEYEHNYEYYYYHQYFLARYEYRYQAAYEAYANYEETEEYEAHPDAQREHEYYAAYEYQYYYHYRNYDYHDHPYHYHDTDDRDPPPDDDDDDDDDVVPDDDDDDDDDD

Secondary structure (DSSP, 8-state):
-PPPTHHHHHHHHHHHHHHTS--EE--SSEEGGG-BSTT--TTEE-SEEEEESS-EEE-TT-EEEEESSS-EEEEESS-EEEPTT-EEEEETT--GGGEEE--SS-EEEPTT-EEEEEEEPPSSTT--EEEPTT-EEEEEEE-TTS-EE-SS-EEEPPPPP-------------SSTT---------